Protein AF-C7ZDX1-F1 (afdb_monomer_lite)

Foldseek 3Di:
DDDDDDDDDDDDDDDDDDPPPPPPPPFADWDDPQQEIEGFQDFDPDPDRDTHTAQDAAFFFCAQQNVPPDTHGDHRDHPDYHHNAQDDTADHDPPDPDDPVDQDDDDADPQNCLVVFDPVLQDLVVLLVVVCVVQVQFDPVRSVCCDPPLQDQDQPPPDPARGSRSSSRVLCCLQPPRRPDPDDDDDDDDDCPPPHQPQVVQVCQQVVCCVVPVARPPRHPDHADDAGNQQWGWDGDSVGIDIDRNPSSDPSSSVSSRVSRD

Structure (mmCIF, N/CA/C/O backbone):
data_AF-C7ZDX1-F1
#
_entry.id   AF-C7ZDX1-F1
#
loop_
_atom_site.group_PDB
_atom_site.id
_atom_site.type_symbol
_atom_site.label_atom_id
_atom_site.label_alt_id
_atom_site.label_comp_id
_atom_site.label_asym_id
_atom_site.label_entity_id
_atom_site.label_seq_id
_atom_site.pdbx_PDB_ins_code
_atom_site.Cartn_x
_atom_site.Cartn_y
_atom_site.Cartn_z
_atom_site.occupancy
_atom_site.B_iso_or_equiv
_atom_site.auth_seq_id
_atom_site.auth_comp_id
_atom_site.auth_asym_id
_atom_site.auth_atom_id
_atom_site.pdbx_PDB_model_num
ATOM 1 N N . MET A 1 1 ? -66.210 28.744 85.705 1.00 41.59 1 MET A N 1
ATOM 2 C CA . MET A 1 1 ? -66.114 28.106 84.375 1.00 41.59 1 MET A CA 1
ATOM 3 C C . MET A 1 1 ? -65.144 28.910 83.525 1.00 41.59 1 MET A C 1
ATOM 5 O O . MET A 1 1 ? -65.443 30.051 83.203 1.00 41.59 1 MET A O 1
ATOM 9 N N . ARG A 1 2 ? -63.959 28.370 83.236 1.00 34.66 2 ARG A N 1
ATOM 10 C CA . ARG A 1 2 ? -63.017 28.916 82.249 1.00 34.66 2 ARG A CA 1
ATOM 11 C C . ARG A 1 2 ? -62.608 27.747 81.360 1.00 34.66 2 ARG A C 1
ATOM 13 O O . ARG A 1 2 ? -62.026 26.790 81.856 1.00 34.66 2 ARG A O 1
ATOM 20 N N . SER A 1 3 ? -63.036 27.797 80.104 1.00 35.50 3 SER A N 1
ATOM 21 C CA . SER A 1 3 ? -62.786 26.772 79.092 1.00 35.50 3 SER A CA 1
ATOM 22 C C . SER A 1 3 ? -61.437 27.059 78.432 1.00 35.50 3 SER A C 1
ATOM 24 O O . SER A 1 3 ? -61.235 28.168 77.941 1.00 35.50 3 SER A O 1
ATOM 26 N N . PHE A 1 4 ? -60.512 26.099 78.455 1.00 36.47 4 PHE A N 1
ATOM 27 C CA . PHE A 1 4 ? -59.257 26.151 77.703 1.00 36.47 4 PHE A CA 1
ATOM 28 C C . PHE A 1 4 ? -59.400 25.248 76.475 1.00 36.47 4 PHE A C 1
ATOM 30 O O . PHE A 1 4 ? -59.584 24.041 76.608 1.00 36.47 4 PHE A O 1
ATOM 37 N N . ILE A 1 5 ? -59.330 25.840 75.282 1.00 40.66 5 ILE A N 1
ATOM 38 C CA . ILE A 1 5 ? -59.292 25.124 74.003 1.00 40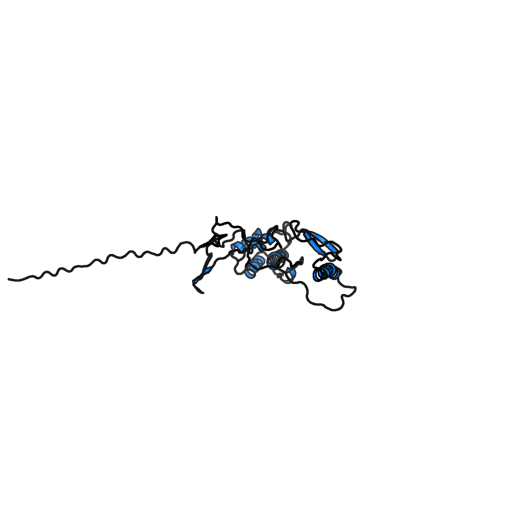.66 5 ILE A CA 1
ATOM 39 C C . ILE A 1 5 ? -57.820 24.822 73.700 1.00 40.66 5 ILE A C 1
ATOM 41 O O . ILE A 1 5 ? -57.019 25.739 73.533 1.00 40.66 5 ILE A O 1
ATOM 45 N N . SER A 1 6 ? -57.462 23.538 73.666 1.00 35.81 6 SER A N 1
ATOM 46 C CA . SER A 1 6 ? -56.146 23.059 73.237 1.00 35.81 6 SER A CA 1
ATOM 47 C C . SER A 1 6 ? -56.156 22.878 71.716 1.00 35.81 6 SER A C 1
ATOM 49 O O . SER A 1 6 ? -56.953 22.099 71.196 1.00 35.81 6 SER A O 1
ATOM 51 N N . PHE A 1 7 ? -55.308 23.618 70.998 1.00 33.66 7 PHE A N 1
ATOM 52 C CA . PHE A 1 7 ? -55.065 23.413 69.568 1.00 33.66 7 PHE A CA 1
ATOM 53 C C . PHE A 1 7 ? -53.900 22.433 69.397 1.00 33.66 7 PHE A C 1
ATOM 55 O O . PHE A 1 7 ? -52.767 22.731 69.771 1.00 33.66 7 PHE A O 1
ATOM 62 N N . LEU A 1 8 ? -54.188 21.262 68.831 1.00 33.31 8 LEU A N 1
ATOM 63 C CA . LEU A 1 8 ? -53.208 20.234 68.494 1.00 33.31 8 LEU A CA 1
ATOM 64 C C . LEU A 1 8 ? -52.760 20.466 67.042 1.00 33.31 8 LEU A C 1
ATOM 66 O O . LEU A 1 8 ? -53.541 20.280 66.111 1.00 33.31 8 LEU A O 1
ATOM 70 N N . VAL A 1 9 ? -51.524 20.930 66.843 1.00 36.78 9 VAL A N 1
ATOM 71 C CA . VAL A 1 9 ? -50.927 21.101 65.509 1.00 36.78 9 VAL A CA 1
ATOM 72 C C . VAL A 1 9 ? -50.385 19.748 65.044 1.00 36.78 9 VAL A C 1
ATOM 74 O O . VAL A 1 9 ? -49.405 19.243 65.587 1.00 36.78 9 VAL A O 1
ATOM 77 N N . LEU A 1 10 ? -51.035 19.154 64.043 1.00 33.47 10 LEU A N 1
ATOM 78 C CA . LEU A 1 10 ? -50.556 17.969 63.329 1.00 33.47 10 LEU A CA 1
ATOM 79 C C . LEU A 1 10 ? -49.499 18.393 62.300 1.00 33.47 10 LEU A C 1
ATOM 81 O O . LEU A 1 10 ? -49.822 19.006 61.286 1.00 33.47 10 LEU A O 1
ATOM 85 N N . ILE A 1 11 ? -48.234 18.058 62.558 1.00 38.28 11 ILE A N 1
ATOM 86 C CA . ILE A 1 11 ? -47.148 18.189 61.580 1.00 38.28 11 ILE A CA 1
ATOM 87 C C . ILE A 1 11 ? -47.144 16.908 60.739 1.00 38.28 11 ILE A C 1
ATOM 89 O O . ILE A 1 11 ? -46.768 15.846 61.233 1.00 38.28 11 ILE A O 1
ATOM 93 N N . SER A 1 12 ? -47.577 16.985 59.478 1.00 37.41 12 SER A N 1
ATOM 94 C CA . SER A 1 12 ? -47.410 15.878 58.533 1.00 37.41 12 SER A CA 1
ATOM 95 C C . SER A 1 12 ? -45.954 15.825 58.073 1.00 37.41 12 SER A C 1
ATOM 97 O O . SER A 1 12 ? -45.484 16.716 57.362 1.00 37.41 12 SER A O 1
ATOM 99 N N . SER A 1 13 ? -45.232 14.784 58.467 1.00 40.34 13 SER A N 1
ATOM 100 C CA . SER A 1 13 ? -43.917 14.458 57.927 1.00 40.34 13 SER A CA 1
ATOM 101 C C . SER A 1 13 ? -44.054 14.034 56.462 1.00 40.34 13 SER A C 1
ATOM 103 O O . SER A 1 13 ? -44.587 12.972 56.147 1.00 40.34 13 SER A O 1
ATOM 105 N N . VAL A 1 14 ? -43.565 14.872 55.546 1.00 46.06 14 VAL A N 1
ATOM 106 C CA . VAL A 1 14 ? -43.367 14.484 54.146 1.00 46.06 14 VAL A CA 1
ATOM 107 C C . VAL A 1 14 ? -42.177 13.528 54.112 1.00 46.06 14 VAL A C 1
ATOM 109 O O . VAL A 1 14 ? -41.042 13.931 54.365 1.00 46.06 14 VAL A O 1
ATOM 112 N N . ALA A 1 15 ? -42.429 12.249 53.842 1.00 46.66 15 ALA A N 1
ATOM 113 C CA . ALA A 1 15 ? -41.363 11.293 53.579 1.00 46.66 15 ALA A CA 1
ATOM 114 C C . ALA A 1 15 ? -40.677 11.674 52.259 1.00 46.66 15 ALA A C 1
ATOM 116 O O . ALA A 1 15 ? -41.314 11.709 51.206 1.00 46.66 15 ALA A O 1
ATOM 117 N N . ALA A 1 16 ? -39.382 11.985 52.320 1.00 42.62 16 ALA A N 1
ATOM 118 C CA . ALA A 1 16 ? -38.573 12.220 51.135 1.00 42.62 16 ALA A CA 1
ATOM 119 C C . ALA A 1 16 ? -38.525 10.935 50.294 1.00 42.62 16 ALA A C 1
ATOM 121 O O . ALA A 1 16 ? -38.037 9.900 50.749 1.00 42.62 16 ALA A O 1
ATOM 122 N N . VAL A 1 17 ? -39.048 10.999 49.069 1.00 45.41 17 VAL A N 1
ATOM 123 C CA . VAL A 1 17 ? -38.862 9.942 48.072 1.00 45.41 17 VAL A CA 1
ATOM 124 C C . VAL A 1 17 ? -37.371 9.917 47.726 1.00 45.41 17 VAL A C 1
ATOM 126 O O . VAL A 1 17 ? -36.839 10.964 47.349 1.00 45.41 17 VAL A O 1
ATOM 129 N N . PRO A 1 18 ? -36.667 8.777 47.846 1.00 42.12 18 PRO A N 1
ATOM 130 C CA . PRO A 1 18 ? -35.284 8.702 47.411 1.00 42.12 18 PRO A CA 1
ATOM 131 C C . PRO A 1 18 ? -35.245 8.976 45.909 1.00 42.12 18 PRO A C 1
ATOM 133 O O . PRO A 1 18 ? -35.838 8.248 45.107 1.00 42.12 18 PRO A O 1
ATOM 136 N N . SER A 1 19 ? -34.557 10.046 45.523 1.00 36.56 19 SER A N 1
ATOM 137 C CA . SER A 1 19 ? -34.165 10.265 44.142 1.00 36.56 19 SER A CA 1
ATOM 138 C C . SER A 1 19 ? -33.327 9.061 43.720 1.00 36.56 19 SER A C 1
ATOM 140 O O . SER A 1 19 ? -32.228 8.838 44.227 1.00 36.56 19 SER A O 1
ATOM 142 N N . LYS A 1 20 ? -33.851 8.245 42.796 1.00 34.12 20 LYS A N 1
ATOM 143 C CA . LYS A 1 20 ? -33.004 7.339 42.019 1.00 34.12 20 LYS A CA 1
ATOM 144 C C . LYS A 1 20 ? -31.995 8.234 41.313 1.00 34.12 20 LYS A C 1
ATOM 146 O O . LYS A 1 20 ? -32.349 8.888 40.332 1.00 34.12 20 LYS A O 1
ATOM 151 N N . SER A 1 21 ? -30.763 8.297 41.818 1.00 29.25 21 SER A N 1
ATOM 152 C CA . SER A 1 21 ? -29.672 8.774 40.987 1.00 29.25 21 SER A CA 1
ATOM 153 C C . SER A 1 21 ? -29.633 7.816 39.803 1.00 29.25 21 SER A C 1
ATOM 155 O O . SER A 1 21 ? -29.512 6.598 39.952 1.00 29.25 21 SER A O 1
ATOM 157 N N . CYS A 1 22 ? -29.886 8.352 38.614 1.00 25.62 22 CYS A N 1
ATOM 158 C CA . CYS A 1 22 ? -29.598 7.618 37.404 1.00 25.62 22 CYS A CA 1
ATOM 159 C C . C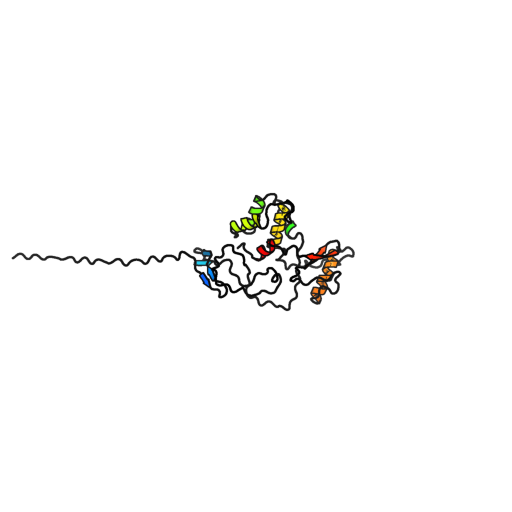YS A 1 22 ? -28.077 7.496 37.393 1.00 25.62 22 CYS A C 1
ATOM 161 O O . CYS A 1 22 ? -27.375 8.467 37.115 1.00 25.62 22 CYS A O 1
ATOM 163 N N . SER A 1 23 ? -27.567 6.344 37.822 1.00 31.33 23 SER A N 1
ATOM 164 C CA . SER A 1 23 ? -26.181 5.979 37.590 1.00 31.33 23 SER A CA 1
ATOM 165 C C . SER A 1 23 ? -25.989 6.036 36.083 1.00 31.33 23 SER A C 1
ATOM 167 O O . SER A 1 23 ? -26.493 5.168 35.367 1.00 31.33 23 SER A O 1
ATOM 169 N N . THR A 1 24 ? -25.328 7.088 35.601 1.00 37.81 24 THR A N 1
ATOM 170 C CA . THR A 1 24 ? -24.845 7.139 34.226 1.00 37.81 24 THR A CA 1
ATOM 171 C C . THR A 1 24 ? -24.070 5.847 34.008 1.00 37.81 24 THR A C 1
ATOM 173 O O . THR A 1 24 ? -23.160 5.574 34.803 1.00 37.81 24 THR A O 1
ATOM 176 N N . PRO A 1 25 ? -24.450 5.010 33.028 1.00 46.56 25 PRO A N 1
ATOM 177 C CA . PRO A 1 25 ? -23.710 3.791 32.768 1.00 46.56 25 PRO A CA 1
ATOM 178 C C . PRO A 1 25 ? -22.244 4.179 32.582 1.00 46.56 25 PRO A C 1
ATOM 180 O O . PRO A 1 25 ? -21.917 5.063 31.796 1.00 46.56 25 PRO A O 1
ATOM 183 N N . THR A 1 26 ? -21.365 3.562 33.372 1.00 56.75 26 THR A N 1
ATOM 184 C CA . THR A 1 26 ? -19.921 3.853 33.392 1.00 56.75 26 THR A CA 1
ATOM 185 C C . THR A 1 26 ? -19.246 3.490 32.060 1.00 56.75 26 THR A C 1
ATOM 187 O O . THR A 1 26 ? -18.076 3.788 31.848 1.00 56.75 26 THR A O 1
ATOM 190 N N . SER A 1 27 ? -19.991 2.866 31.145 1.00 75.12 27 SER A N 1
ATOM 191 C CA . SER A 1 27 ? -19.587 2.512 29.792 1.00 75.12 27 SER A CA 1
ATOM 192 C C . SER A 1 27 ? -20.534 3.133 28.765 1.00 75.12 27 SER A C 1
ATOM 194 O O . SER A 1 27 ? -21.756 3.061 28.915 1.00 75.12 27 SER A O 1
ATOM 196 N N . LEU A 1 28 ? -19.955 3.674 27.694 1.00 85.81 28 LEU A N 1
ATOM 197 C CA . LEU A 1 28 ? -20.665 4.109 26.491 1.00 85.81 28 LEU A CA 1
ATOM 198 C C . LEU A 1 28 ? -21.533 2.969 25.904 1.00 85.81 28 LEU A C 1
ATOM 200 O O . LEU A 1 28 ? -21.245 1.793 26.153 1.00 85.81 28 LEU A O 1
ATOM 204 N N . PRO A 1 29 ? -22.616 3.278 25.165 1.00 89.81 29 PRO A N 1
ATOM 205 C CA . PRO A 1 29 ? -23.548 2.264 24.674 1.00 89.81 29 PRO A CA 1
ATOM 206 C C . PRO A 1 29 ? -22.889 1.280 23.702 1.00 89.81 29 PRO A C 1
ATOM 208 O O . PRO A 1 29 ? -21.927 1.616 23.011 1.00 89.81 29 PRO A O 1
ATOM 211 N N . THR A 1 30 ? -23.446 0.068 23.634 1.00 90.00 30 THR A N 1
ATOM 212 C CA . THR A 1 30 ? -23.022 -0.983 22.699 1.00 90.00 30 THR A CA 1
ATOM 213 C C . THR A 1 30 ? -24.094 -1.281 21.652 1.00 90.00 30 THR A C 1
ATOM 215 O O . THR A 1 30 ? -25.288 -1.134 21.913 1.00 90.00 30 THR A O 1
ATOM 218 N N . VAL A 1 31 ? -23.662 -1.703 20.465 1.00 89.50 31 VAL A N 1
ATOM 219 C CA . VAL A 1 31 ? -24.491 -2.099 19.322 1.00 89.50 31 VAL A CA 1
ATOM 220 C C . VAL A 1 31 ? -24.024 -3.467 18.827 1.00 89.50 31 VAL A C 1
ATOM 222 O O . VAL A 1 31 ? -22.830 -3.705 18.662 1.00 89.50 31 VAL A O 1
ATOM 225 N N . ASP A 1 32 ? -24.970 -4.371 18.583 1.00 89.62 32 ASP A N 1
ATOM 226 C CA . ASP A 1 32 ? -24.717 -5.678 17.974 1.00 89.62 32 ASP A CA 1
ATOM 227 C C . ASP A 1 32 ? -25.050 -5.623 16.483 1.00 89.62 32 ASP A C 1
ATOM 229 O O . ASP A 1 32 ? -26.205 -5.442 16.096 1.00 89.62 32 ASP A O 1
ATOM 233 N N . LEU A 1 33 ? -24.030 -5.787 15.644 1.00 84.31 33 LEU A N 1
ATOM 234 C CA . LEU A 1 33 ? -24.147 -5.718 14.187 1.00 84.31 33 LEU A CA 1
ATOM 235 C C . LEU A 1 33 ? -24.495 -7.083 13.568 1.00 84.31 33 LEU A C 1
ATOM 237 O O . LEU A 1 33 ? -24.543 -7.234 12.350 1.00 84.31 33 LEU A O 1
ATOM 241 N N . GLY A 1 34 ? -24.701 -8.116 14.391 1.00 82.69 34 GLY A N 1
ATOM 242 C CA . GLY A 1 34 ? -25.004 -9.483 13.964 1.00 82.69 34 GLY A CA 1
ATOM 243 C C . GLY A 1 34 ? -23.770 -10.325 13.617 1.00 82.69 34 GLY A C 1
ATOM 244 O O . GLY A 1 34 ? -23.862 -11.562 13.621 1.00 82.69 34 GLY A O 1
ATOM 245 N N . TYR A 1 35 ? -22.618 -9.689 13.383 1.00 81.81 35 TYR A N 1
ATOM 246 C CA . TYR A 1 35 ? -21.306 -10.332 13.218 1.00 81.81 35 TYR A CA 1
ATOM 247 C C . TYR A 1 35 ? -20.282 -9.917 14.282 1.00 81.81 35 TYR A C 1
ATOM 249 O O . TYR A 1 35 ? -19.475 -10.760 14.652 1.00 81.81 35 TYR A O 1
ATOM 257 N N . GLU A 1 36 ? -20.361 -8.697 14.817 1.00 84.94 36 GLU A N 1
ATOM 258 C CA . GLU A 1 36 ? -19.497 -8.153 15.876 1.00 84.94 36 GLU A CA 1
ATOM 259 C C . GLU A 1 36 ? -20.330 -7.285 16.837 1.00 84.94 36 GLU A C 1
ATOM 261 O O . GLU A 1 36 ? -21.390 -6.774 16.463 1.00 84.94 36 GLU A O 1
ATOM 266 N N . ILE A 1 37 ? -19.843 -7.100 18.067 1.00 87.19 37 ILE A N 1
ATOM 267 C CA . ILE A 1 37 ? -20.435 -6.191 19.059 1.00 87.19 37 ILE A CA 1
ATOM 268 C C . ILE A 1 37 ? -19.500 -4.993 19.223 1.00 87.19 37 ILE A C 1
ATOM 270 O O . ILE A 1 37 ? -18.324 -5.182 19.520 1.00 87.19 37 ILE A O 1
ATOM 274 N N . HIS A 1 38 ? -20.013 -3.775 19.052 1.00 85.44 38 HIS A N 1
ATOM 275 C CA . HIS A 1 38 ? -19.243 -2.527 19.104 1.00 85.44 38 HIS A CA 1
ATOM 276 C C . HIS A 1 38 ? -19.703 -1.641 20.260 1.00 85.44 38 HIS A C 1
ATOM 278 O O . HIS A 1 38 ? -20.901 -1.493 20.477 1.00 85.44 38 HIS A O 1
ATOM 284 N N . GLN A 1 39 ? -18.771 -1.038 20.993 1.00 88.50 39 GLN A N 1
ATOM 285 C CA . GLN A 1 39 ? -19.020 0.011 21.980 1.00 88.50 39 GLN A CA 1
ATOM 286 C C . GLN A 1 39 ? -18.678 1.367 21.365 1.00 88.50 39 GLN A C 1
ATOM 288 O O . GLN A 1 39 ? -17.675 1.487 20.665 1.00 88.50 39 GLN A O 1
ATOM 293 N N . ALA A 1 40 ? -19.484 2.391 21.641 1.00 85.31 40 ALA A N 1
ATOM 294 C CA . ALA A 1 40 ? -19.147 3.744 21.225 1.00 85.31 40 ALA A CA 1
ATOM 295 C C . ALA A 1 40 ? -17.833 4.203 21.880 1.00 85.31 40 ALA A C 1
ATOM 297 O O . ALA A 1 40 ? -17.573 3.886 23.046 1.00 85.31 40 ALA A O 1
ATOM 298 N N . ILE A 1 41 ? -17.030 4.952 21.122 1.00 80.12 41 ILE A N 1
ATOM 299 C CA . ILE A 1 41 ? -15.735 5.500 21.555 1.00 80.12 41 ILE A CA 1
ATOM 300 C C . ILE A 1 41 ? -15.895 6.884 22.190 1.00 80.12 41 ILE A C 1
ATOM 302 O O . ILE A 1 41 ? -15.150 7.264 23.089 1.00 80.12 41 ILE A O 1
ATOM 306 N N . SER A 1 42 ? -16.905 7.640 21.757 1.00 80.75 42 SER A N 1
ATOM 307 C CA . SER A 1 42 ? -17.232 8.942 22.325 1.00 80.75 42 SER A CA 1
ATOM 308 C C . SER A 1 42 ? -18.709 9.282 22.146 1.00 80.75 42 SER A C 1
ATOM 310 O O . SER A 1 42 ? -19.427 8.667 21.355 1.00 80.75 42 SER A O 1
ATOM 312 N N . PHE A 1 43 ? -19.171 10.272 22.904 1.00 81.94 43 PHE A N 1
ATOM 313 C CA . PHE A 1 43 ? -20.506 10.841 22.783 1.00 81.94 43 PHE A CA 1
ATOM 314 C C . PHE A 1 43 ? -20.373 12.333 22.478 1.00 81.94 43 PHE A C 1
ATOM 316 O O . PHE A 1 43 ? -19.812 13.082 23.278 1.00 81.94 43 PHE A O 1
ATOM 323 N N . ASN A 1 44 ? -20.855 12.760 21.310 1.00 79.06 44 ASN A N 1
ATOM 324 C CA . ASN A 1 44 ? -20.804 14.155 20.894 1.00 79.06 44 ASN A CA 1
ATOM 325 C C . ASN A 1 44 ? -22.013 14.903 21.463 1.00 79.06 44 ASN A C 1
ATOM 327 O O . ASN A 1 44 ? -23.147 14.705 21.024 1.00 79.06 44 ASN A O 1
ATOM 331 N N . VAL A 1 45 ? -21.756 15.773 22.440 1.00 76.12 45 VAL A N 1
ATOM 332 C CA . VAL A 1 45 ? -22.776 16.608 23.092 1.00 76.12 45 VAL A CA 1
ATOM 333 C C . VAL A 1 45 ? -23.008 17.951 22.400 1.00 76.12 45 VAL A C 1
ATOM 335 O O . VAL A 1 45 ? -24.019 18.587 22.672 1.00 76.12 45 VAL A O 1
ATOM 338 N N . GLU A 1 46 ? -22.112 18.384 21.511 1.00 75.31 46 GLU A N 1
ATOM 339 C CA . GLU A 1 46 ? -22.121 19.742 20.946 1.00 75.31 46 GLU A CA 1
ATOM 340 C C . GLU A 1 46 ? -22.914 19.855 19.637 1.00 75.31 46 GLU A C 1
ATOM 342 O O . GLU A 1 46 ? -23.540 20.879 19.383 1.00 75.31 46 GLU A O 1
ATOM 347 N N . THR A 1 47 ? -22.912 18.814 18.799 1.00 66.12 47 THR A N 1
ATOM 348 C CA . THR A 1 47 ? -23.385 18.897 17.397 1.00 66.12 47 THR A CA 1
ATOM 349 C C . THR A 1 47 ? -24.433 17.850 17.019 1.00 66.12 47 THR A C 1
ATOM 351 O O . THR A 1 47 ? -24.660 17.598 15.839 1.00 66.12 47 THR A O 1
ATOM 354 N N . GLY A 1 48 ? -25.136 17.269 17.997 1.00 68.81 48 GLY A N 1
ATOM 355 C CA . GLY A 1 48 ? -26.296 16.420 17.689 1.00 68.81 48 GLY A CA 1
ATOM 356 C C . GLY A 1 48 ? -26.594 15.271 18.646 1.00 68.81 48 GLY A C 1
ATOM 357 O O . GLY A 1 48 ? -27.406 14.424 18.289 1.00 68.81 48 GLY A O 1
ATOM 358 N N . HIS A 1 49 ? -25.968 15.216 19.830 1.00 81.50 49 HIS A N 1
ATOM 359 C CA . HIS A 1 49 ? -26.223 14.177 20.843 1.00 81.50 49 HIS A CA 1
ATOM 360 C C . HIS A 1 49 ? -26.149 12.750 20.277 1.00 81.50 49 HIS A C 1
ATOM 362 O O . HIS A 1 49 ? -27.031 11.922 20.515 1.00 81.50 49 HIS A O 1
ATOM 368 N N . TYR A 1 50 ? -25.094 12.457 19.518 1.00 81.75 50 TYR A N 1
ATOM 369 C CA . TYR A 1 50 ? -24.887 11.153 18.893 1.00 81.75 50 TYR A CA 1
ATOM 370 C C . TYR A 1 50 ? -23.669 10.433 19.474 1.00 81.75 50 TYR A C 1
ATOM 372 O O . TYR A 1 50 ? -22.708 11.046 19.940 1.00 81.75 50 TYR A O 1
ATOM 380 N N . ASN A 1 51 ? -23.720 9.102 19.449 1.00 84.88 51 ASN A N 1
ATOM 381 C CA . ASN A 1 51 ? -22.594 8.252 19.817 1.00 84.88 51 ASN A CA 1
ATOM 382 C C . ASN A 1 51 ? -21.721 8.019 18.588 1.00 84.88 51 ASN A C 1
ATOM 384 O O . ASN A 1 51 ? -22.237 7.656 17.531 1.00 84.88 51 ASN A O 1
ATOM 388 N N . ASN A 1 52 ? -20.416 8.212 18.736 1.00 77.94 52 ASN A N 1
ATOM 389 C CA . ASN A 1 52 ? -19.457 7.876 17.702 1.00 77.94 52 ASN A CA 1
ATOM 390 C C . ASN A 1 52 ? -19.005 6.423 17.880 1.00 77.94 52 ASN A C 1
ATOM 392 O O . ASN A 1 52 ? -18.583 6.027 18.969 1.00 77.94 52 ASN A O 1
ATOM 396 N N . PHE A 1 53 ? -19.087 5.647 16.807 1.00 80.44 53 PHE A N 1
ATOM 397 C CA . PHE A 1 53 ? -18.553 4.296 16.728 1.00 80.44 53 PHE A CA 1
ATOM 398 C C . PHE A 1 53 ? -17.442 4.314 15.684 1.00 80.44 53 PHE A C 1
ATOM 400 O O . PHE A 1 53 ? -17.711 4.429 14.489 1.00 80.44 53 PHE A O 1
ATOM 407 N N . SER A 1 54 ? -16.197 4.222 16.141 1.00 72.00 54 SER A N 1
ATOM 408 C CA . SER A 1 54 ? -15.047 4.065 15.252 1.00 72.00 54 SER A CA 1
ATOM 409 C C . SER A 1 54 ? -14.792 2.587 14.979 1.00 72.00 54 SER A C 1
ATOM 411 O O . SER A 1 54 ? -15.265 1.707 15.700 1.00 72.00 54 SER A O 1
ATOM 413 N N . ASN A 1 55 ? -13.992 2.302 13.951 1.00 69.38 55 ASN A N 1
ATOM 414 C CA . ASN A 1 55 ? -13.480 0.956 13.687 1.00 69.38 55 ASN A CA 1
ATOM 415 C C . ASN A 1 55 ? -14.532 -0.098 13.278 1.00 69.38 55 ASN A C 1
ATOM 417 O O . ASN A 1 55 ? -14.235 -1.296 13.268 1.00 69.38 55 ASN A O 1
ATOM 421 N N . THR A 1 56 ? -15.754 0.320 12.926 1.00 75.12 56 THR A N 1
ATOM 422 C CA . THR A 1 56 ? -16.821 -0.581 12.470 1.00 75.12 56 THR A CA 1
ATOM 423 C C . THR A 1 56 ? -16.615 -1.013 11.020 1.00 75.12 56 THR A C 1
ATOM 425 O O . THR A 1 56 ? -16.506 -0.203 10.101 1.00 75.12 56 THR A O 1
ATOM 428 N N . ARG A 1 57 ? -16.570 -2.327 10.813 1.00 69.00 57 ARG A N 1
ATOM 429 C CA . ARG A 1 57 ? -16.207 -2.959 9.541 1.00 69.00 57 ARG A CA 1
ATOM 430 C C . ARG A 1 57 ? -17.399 -3.451 8.801 1.00 69.00 57 ARG A C 1
ATOM 432 O O . ARG A 1 57 ? -18.336 -3.911 9.425 1.00 69.00 57 ARG A O 1
ATOM 439 N N . TYR A 1 58 ? -17.295 -3.510 7.489 1.00 68.75 58 TYR A N 1
ATOM 440 C CA . TYR A 1 58 ? -18.369 -4.064 6.685 1.00 68.75 58 TYR A CA 1
ATOM 441 C C . TYR A 1 58 ? -17.872 -5.100 5.647 1.00 68.75 58 TYR A C 1
ATOM 443 O O . TYR A 1 58 ? -18.690 -5.707 4.962 1.00 68.75 58 TYR A O 1
ATOM 451 N N . ALA A 1 59 ? -16.558 -5.393 5.593 1.00 70.12 59 ALA A N 1
ATOM 452 C CA . ALA A 1 59 ? -15.982 -6.573 4.926 1.00 70.12 59 ALA A CA 1
ATOM 453 C C . ALA A 1 59 ? -14.784 -7.161 5.688 1.00 70.12 59 ALA A C 1
ATOM 455 O O . ALA A 1 59 ? -14.306 -6.631 6.687 1.00 70.12 59 ALA A O 1
ATOM 456 N N . ARG A 1 60 ? -14.295 -8.301 5.204 1.00 74.88 60 ARG A N 1
ATOM 457 C CA . ARG A 1 60 ? -13.016 -8.897 5.585 1.00 74.88 60 ARG A CA 1
ATOM 458 C C . ARG A 1 60 ? -11.832 -8.085 5.062 1.00 74.88 60 ARG A C 1
ATOM 460 O O . ARG A 1 60 ? -11.904 -7.470 4.002 1.00 74.88 60 ARG A O 1
ATOM 467 N N . LEU A 1 61 ? -10.735 -8.156 5.815 1.00 70.75 61 LEU A N 1
ATOM 468 C CA . LEU A 1 61 ? -9.446 -7.541 5.501 1.00 70.75 61 LEU A CA 1
ATOM 469 C C . LEU A 1 61 ? -8.971 -7.856 4.080 1.00 70.75 61 LEU A C 1
ATOM 471 O O . LEU A 1 61 ? -8.879 -9.041 3.766 1.00 70.75 61 LEU A O 1
ATOM 475 N N . PRO A 1 62 ? -8.593 -6.865 3.247 1.00 72.94 62 PRO A N 1
ATOM 476 C CA . PRO A 1 62 ? -7.982 -7.110 1.941 1.00 72.94 62 PRO A CA 1
ATOM 477 C C . PRO A 1 62 ? -6.488 -7.472 2.080 1.00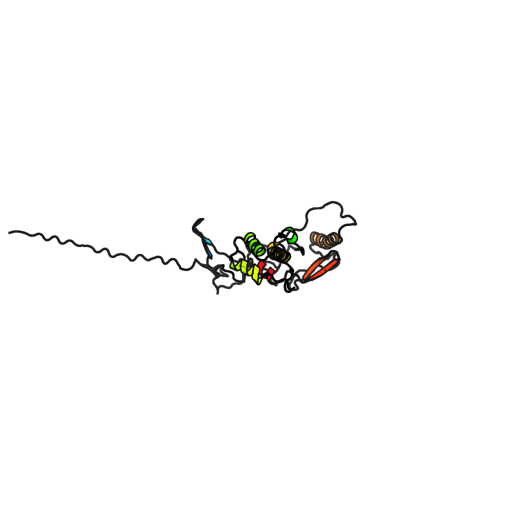 72.94 62 PRO A C 1
ATOM 479 O O . PRO A 1 62 ? -5.648 -6.962 1.336 1.00 72.94 62 PRO A O 1
ATOM 482 N N . THR A 1 63 ? -6.150 -8.312 3.064 1.00 72.25 63 THR A N 1
ATOM 483 C CA . THR A 1 63 ? -4.788 -8.763 3.387 1.00 72.25 63 THR A CA 1
ATOM 484 C C . THR A 1 63 ? -4.583 -10.225 2.982 1.00 72.25 63 THR A C 1
ATOM 486 O O . THR A 1 63 ? -5.543 -10.983 2.822 1.00 72.25 63 THR A O 1
ATOM 489 N N . GLY A 1 64 ? -3.322 -10.637 2.805 1.00 75.00 64 GLY A N 1
ATOM 490 C CA . GLY A 1 64 ? -2.980 -11.993 2.357 1.00 75.00 64 GLY A CA 1
ATOM 491 C C . GLY A 1 64 ? -3.671 -12.349 1.036 1.00 75.00 64 GLY A C 1
ATOM 492 O O . GLY A 1 64 ? -3.667 -11.551 0.104 1.00 75.00 64 GLY A O 1
ATOM 493 N N . GLU A 1 65 ? -4.332 -13.507 0.989 1.00 77.19 65 GLU A N 1
ATOM 494 C CA . GLU A 1 65 ? -5.086 -13.997 -0.182 1.00 77.19 65 GLU A CA 1
ATOM 495 C C . GLU A 1 65 ? -6.272 -13.109 -0.592 1.00 77.19 65 GLU A C 1
ATOM 497 O O . GLU A 1 65 ? -6.797 -13.236 -1.695 1.00 77.19 65 GLU A O 1
ATOM 502 N N . LEU A 1 66 ? -6.736 -12.220 0.293 1.00 72.50 66 LEU A N 1
ATOM 503 C CA . LEU A 1 66 ? -7.821 -11.284 -0.015 1.00 72.50 66 LEU A CA 1
ATOM 504 C C . LEU A 1 66 ? -7.313 -9.981 -0.637 1.00 72.50 66 LEU A C 1
ATOM 506 O O . LEU A 1 66 ? -8.110 -9.121 -1.020 1.00 72.50 66 LEU A O 1
ATOM 510 N N . ARG A 1 67 ? -5.993 -9.819 -0.759 1.00 71.69 67 ARG A N 1
ATOM 511 C CA . ARG A 1 67 ? -5.391 -8.668 -1.416 1.00 71.69 67 ARG A CA 1
ATOM 512 C C . ARG A 1 67 ? -5.696 -8.710 -2.914 1.00 71.69 67 ARG A C 1
ATOM 514 O O . ARG A 1 67 ? -5.288 -9.634 -3.605 1.00 71.69 67 ARG A O 1
ATOM 521 N N . PHE A 1 68 ? -6.418 -7.693 -3.390 1.00 72.75 68 PHE A N 1
ATOM 522 C CA . PHE A 1 68 ? -6.972 -7.588 -4.751 1.00 72.75 68 PHE A CA 1
ATOM 523 C C . PHE A 1 68 ? -8.063 -8.618 -5.101 1.00 72.75 68 PHE A C 1
ATOM 525 O O . PHE A 1 68 ? -8.505 -8.683 -6.247 1.00 72.75 68 PHE A O 1
ATOM 532 N N . ALA A 1 69 ? -8.554 -9.381 -4.121 1.00 72.06 69 ALA A N 1
ATOM 533 C CA . ALA A 1 69 ? -9.715 -10.243 -4.304 1.00 72.06 69 ALA A CA 1
ATOM 534 C C . ALA A 1 69 ? -11.025 -9.453 -4.154 1.00 72.06 69 ALA A C 1
ATOM 536 O O . ALA A 1 69 ? -11.075 -8.390 -3.532 1.00 72.06 69 ALA A O 1
ATOM 537 N N . ALA A 1 70 ? -12.120 -10.012 -4.675 1.00 71.94 70 ALA A N 1
ATOM 538 C CA . ALA A 1 70 ? -13.449 -9.451 -4.451 1.00 71.94 70 ALA A CA 1
ATOM 539 C C . ALA A 1 70 ? -13.769 -9.378 -2.939 1.00 71.94 70 ALA A C 1
ATOM 541 O O . ALA A 1 70 ? -13.498 -10.359 -2.230 1.00 71.94 70 ALA A O 1
ATOM 542 N N . PRO A 1 71 ? -14.396 -8.285 -2.450 1.00 72.44 71 PRO A N 1
ATOM 543 C CA . PRO A 1 71 ? -14.746 -8.137 -1.041 1.00 72.44 71 PRO A CA 1
ATOM 544 C C . PRO A 1 71 ? -15.538 -9.333 -0.506 1.00 72.44 71 PRO A C 1
ATOM 546 O O . PRO A 1 71 ? -16.439 -9.859 -1.167 1.00 72.44 71 PRO A O 1
ATOM 549 N N . GLN A 1 72 ? -15.192 -9.758 0.708 1.00 74.12 72 GLN A N 1
ATOM 550 C CA . GLN A 1 72 ? -15.852 -10.852 1.421 1.00 74.12 72 GLN A CA 1
ATOM 551 C C . GLN A 1 72 ? -16.536 -10.307 2.681 1.00 74.12 72 GLN A C 1
ATOM 553 O O . GLN A 1 72 ? -15.996 -9.382 3.286 1.00 74.12 72 GLN A O 1
ATOM 558 N N . PRO A 1 73 ? -17.676 -10.864 3.127 1.00 73.88 73 PRO A N 1
ATOM 559 C CA . PRO A 1 73 ? -18.313 -10.438 4.374 1.00 73.88 73 PRO A CA 1
ATOM 560 C C . PRO A 1 73 ? -17.383 -10.569 5.598 1.00 73.88 73 PRO A C 1
ATOM 562 O O . PRO A 1 73 ? -16.488 -11.426 5.589 1.00 73.88 73 PRO A O 1
ATOM 565 N N . PRO A 1 74 ? -17.589 -9.769 6.666 1.00 77.38 74 PRO A N 1
ATOM 566 C CA . PRO A 1 74 ? -16.829 -9.895 7.906 1.00 77.38 74 PRO A CA 1
ATOM 567 C C . PRO A 1 74 ? -16.928 -11.298 8.511 1.00 77.38 74 PRO A C 1
ATOM 569 O O . PRO A 1 74 ? -17.937 -11.995 8.373 1.00 77.38 74 PRO A O 1
ATOM 572 N N . VAL A 1 75 ? -15.883 -11.702 9.233 1.00 81.62 75 VAL A N 1
ATOM 573 C CA . VAL A 1 75 ? -15.946 -12.918 10.049 1.00 81.62 75 VAL A CA 1
ATOM 574 C C . VAL A 1 75 ? -16.908 -12.665 11.205 1.00 81.62 75 VAL A C 1
ATOM 576 O O . VAL A 1 75 ? -16.860 -11.623 11.848 1.00 81.62 75 VAL A O 1
ATOM 579 N N . LYS A 1 76 ? -17.786 -13.630 11.475 1.00 82.75 76 LYS A N 1
ATOM 580 C CA . LYS A 1 76 ? -18.707 -13.556 12.606 1.00 82.75 76 LYS A CA 1
ATOM 581 C C . LYS A 1 76 ? -17.975 -13.921 13.897 1.00 82.75 76 LYS A C 1
ATOM 583 O O . LYS A 1 76 ? -17.815 -15.104 14.193 1.00 82.75 76 LYS A O 1
ATOM 588 N N . ASP A 1 77 ? -17.574 -12.910 14.662 1.00 81.31 77 ASP A N 1
ATOM 589 C CA . ASP A 1 77 ? -17.025 -13.050 16.009 1.00 81.31 77 ASP A CA 1
ATOM 590 C C . ASP A 1 77 ? -17.711 -12.086 16.988 1.00 81.31 77 ASP A C 1
ATOM 592 O O . ASP A 1 77 ? -17.460 -10.886 17.029 1.00 81.31 77 ASP A O 1
ATOM 596 N N . ARG A 1 78 ? -18.599 -12.651 17.812 1.00 83.19 78 ARG A N 1
ATOM 597 C CA . ARG A 1 78 ? -19.387 -11.922 18.819 1.00 83.19 78 ARG A CA 1
ATOM 598 C C . ARG A 1 78 ? -18.893 -12.185 20.244 1.00 83.19 78 ARG A C 1
ATOM 600 O O . ARG A 1 78 ? -19.631 -11.946 21.195 1.00 83.19 78 ARG A O 1
ATOM 607 N N . LYS A 1 79 ? -17.687 -12.746 20.409 1.00 84.56 79 LYS A N 1
ATOM 608 C CA . LYS A 1 79 ? -17.124 -13.072 21.732 1.00 84.56 79 LYS A CA 1
ATOM 609 C C . LYS A 1 79 ? -16.504 -11.861 22.421 1.00 84.56 79 LYS A C 1
ATOM 611 O O . LYS A 1 79 ? -16.406 -11.846 23.645 1.00 84.56 79 LYS A O 1
ATOM 616 N N . THR A 1 80 ? -16.071 -10.874 21.646 1.00 82.69 80 THR A N 1
ATOM 617 C CA . THR A 1 80 ? -15.386 -9.675 22.127 1.00 82.69 80 THR A CA 1
ATOM 618 C C . THR A 1 80 ? -16.200 -8.428 21.796 1.00 82.69 80 THR A C 1
ATOM 620 O O . THR A 1 80 ? -16.872 -8.364 20.767 1.00 82.69 80 THR A O 1
ATOM 623 N N . VAL A 1 81 ? -16.162 -7.441 22.696 1.00 83.69 81 VAL A N 1
ATOM 624 C CA . VAL A 1 81 ? -16.730 -6.113 22.442 1.00 83.69 81 VAL A CA 1
ATOM 625 C C . VAL A 1 81 ? -15.624 -5.236 21.871 1.00 83.69 81 VAL A C 1
ATOM 627 O O . VAL A 1 81 ? -14.641 -4.953 22.556 1.00 83.69 81 VAL A O 1
ATOM 630 N N . GLN A 1 82 ? -15.789 -4.820 20.622 1.00 79.81 82 GLN A N 1
ATOM 631 C CA . GLN A 1 82 ? -14.895 -3.904 19.928 1.00 79.81 82 GLN A CA 1
ATOM 632 C C . GLN A 1 82 ? -15.117 -2.492 20.468 1.00 79.81 82 GLN A C 1
ATOM 634 O O . GLN A 1 82 ? -16.228 -1.977 20.409 1.00 79.81 82 GLN A O 1
ATOM 639 N N . LYS A 1 83 ? -14.078 -1.868 21.026 1.00 77.00 83 LYS A N 1
ATOM 640 C CA . LYS A 1 83 ? -14.174 -0.528 21.639 1.00 77.00 83 LYS A CA 1
ATOM 641 C C . LYS A 1 83 ? -13.728 0.610 20.721 1.00 77.00 83 LYS A C 1
ATOM 643 O O . LYS A 1 83 ? -13.784 1.765 21.111 1.00 77.00 83 LYS A O 1
ATOM 648 N N . GLY A 1 84 ? -13.282 0.280 19.511 1.00 63.38 84 GLY A N 1
ATOM 649 C CA . GLY A 1 84 ? -12.701 1.242 18.578 1.00 63.38 84 GLY A CA 1
ATOM 650 C C . GLY A 1 84 ? -11.215 1.523 18.823 1.00 63.38 84 GLY A C 1
ATOM 651 O O . GLY A 1 84 ? -10.535 1.950 17.899 1.00 63.38 84 GLY A O 1
ATOM 652 N N . ASP A 1 85 ? -10.698 1.212 20.015 1.00 63.09 85 ASP A N 1
ATOM 653 C CA . ASP A 1 85 ? -9.280 1.315 20.374 1.00 63.09 85 ASP A CA 1
ATOM 654 C C . ASP A 1 85 ? -8.419 0.352 19.528 1.00 63.09 85 ASP A C 1
ATOM 656 O O . ASP A 1 85 ? -8.862 -0.749 19.192 1.00 63.09 85 ASP A O 1
ATOM 660 N N . ILE A 1 86 ? -7.192 0.769 19.188 1.00 58.59 86 ILE A N 1
ATOM 661 C CA . ILE A 1 86 ? -6.220 0.074 18.316 1.00 58.59 86 ILE A CA 1
ATOM 662 C C . ILE A 1 86 ? -6.200 -1.452 18.544 1.00 58.59 86 ILE A C 1
ATOM 664 O O . ILE A 1 86 ? -5.551 -1.955 19.459 1.00 58.59 86 ILE A O 1
ATOM 668 N N . ALA A 1 87 ? -6.906 -2.199 17.687 1.00 43.94 87 ALA A N 1
ATOM 669 C CA . ALA A 1 87 ? -6.914 -3.661 17.681 1.00 43.94 87 ALA A CA 1
ATOM 670 C C . ALA A 1 87 ? -7.096 -4.240 16.259 1.00 43.94 87 ALA A C 1
ATOM 672 O O . ALA A 1 87 ? -8.170 -4.258 15.652 1.00 43.94 87 ALA A O 1
ATOM 673 N N . GLU A 1 88 ? -5.952 -4.697 15.752 1.00 44.25 88 GLU A N 1
ATOM 674 C CA . GLU A 1 88 ? -5.606 -5.772 14.813 1.00 44.25 88 GLU A CA 1
ATOM 675 C C . GLU A 1 88 ? -6.423 -6.180 13.577 1.00 44.25 88 GLU A C 1
ATOM 677 O O . GLU A 1 88 ? -5.826 -6.878 12.765 1.00 44.25 88 GLU A O 1
ATOM 682 N N . HIS A 1 89 ? -7.692 -5.860 13.333 1.00 45.28 89 HIS A N 1
ATOM 683 C CA . HIS A 1 89 ? -8.444 -6.682 12.347 1.00 45.28 89 HIS A CA 1
ATOM 684 C C . HIS A 1 89 ? -9.139 -5.956 11.167 1.00 45.28 89 HIS A C 1
ATOM 686 O O . HIS A 1 89 ? -10.085 -6.491 10.615 1.00 45.28 89 HIS A O 1
ATOM 692 N N . LEU A 1 90 ? -8.780 -4.745 10.761 1.00 45.88 90 LEU A N 1
ATOM 693 C CA . LEU A 1 90 ? -9.721 -3.855 10.047 1.00 45.88 90 LEU A CA 1
ATOM 694 C C . LEU A 1 90 ? -10.017 -4.003 8.544 1.00 45.88 90 LEU A C 1
ATOM 696 O O . LEU A 1 90 ? -9.158 -3.722 7.730 1.00 45.88 90 LEU A O 1
ATOM 700 N N . ALA A 1 91 ? -11.282 -4.188 8.139 1.00 38.28 91 ALA A N 1
ATOM 701 C CA . ALA A 1 91 ? -11.704 -3.751 6.798 1.00 38.28 91 ALA A CA 1
ATOM 702 C C . ALA A 1 91 ? -13.164 -3.329 6.609 1.00 38.28 91 ALA A C 1
ATOM 704 O O . ALA A 1 91 ? -14.123 -3.889 7.128 1.00 38.28 91 ALA A O 1
ATOM 705 N N . SER A 1 92 ? -13.312 -2.304 5.784 1.00 34.91 92 SER A N 1
ATOM 706 C CA . SER A 1 92 ? -14.554 -1.653 5.380 1.00 34.91 92 SER A CA 1
ATOM 707 C C . SER A 1 92 ? -15.213 -2.341 4.175 1.00 34.91 92 SER A C 1
ATOM 709 O O . SER A 1 92 ? -14.513 -2.912 3.346 1.00 34.91 92 SER A O 1
ATOM 711 N N . CYS A 1 93 ? -16.544 -2.241 4.055 1.00 33.47 93 CYS A N 1
ATOM 712 C CA . CYS A 1 93 ? -17.313 -2.367 2.802 1.00 33.47 93 CYS A CA 1
ATOM 713 C C . CYS A 1 93 ? -18.772 -1.895 2.957 1.00 33.47 93 CYS A C 1
ATOM 715 O O . CYS A 1 93 ? -19.629 -2.651 3.402 1.00 33.47 93 CYS A O 1
ATOM 717 N N . LEU A 1 94 ? -19.137 -0.710 2.466 1.00 33.34 94 LEU A N 1
ATOM 718 C CA . LEU A 1 94 ? -20.499 -0.625 1.925 1.00 33.34 94 LEU A CA 1
ATOM 719 C C . LEU A 1 94 ? -20.639 -1.779 0.929 1.00 33.34 94 LEU A C 1
ATOM 721 O O . LEU A 1 94 ? -19.784 -1.881 0.052 1.00 33.34 94 LEU A O 1
ATOM 725 N N . ALA A 1 95 ? -21.660 -2.630 1.081 1.00 37.72 95 ALA A N 1
ATOM 726 C CA . ALA A 1 95 ? -21.993 -3.701 0.145 1.00 37.72 95 ALA A CA 1
ATOM 727 C C . ALA A 1 95 ? -22.325 -3.098 -1.229 1.00 37.72 95 ALA A C 1
ATOM 729 O O . ALA A 1 95 ? -23.478 -2.939 -1.619 1.00 37.72 95 ALA A O 1
ATOM 730 N N . LEU A 1 96 ? -21.282 -2.695 -1.939 1.00 42.69 96 LEU A N 1
ATOM 731 C CA . LEU A 1 96 ? -21.313 -2.272 -3.314 1.00 42.69 96 LEU A CA 1
ATOM 732 C C . LEU A 1 96 ? -21.476 -3.554 -4.120 1.00 42.69 96 LEU A C 1
ATOM 734 O O . LEU A 1 96 ? -20.728 -4.524 -3.972 1.00 42.69 96 LEU A O 1
ATOM 738 N N . ILE A 1 97 ? -22.517 -3.572 -4.939 1.00 48.59 97 ILE A N 1
ATOM 739 C CA . ILE A 1 97 ? -22.714 -4.581 -5.967 1.00 48.59 97 ILE A CA 1
ATOM 740 C C . ILE A 1 97 ? -21.559 -4.385 -6.952 1.00 48.59 97 ILE A C 1
ATOM 742 O O . ILE A 1 97 ? -21.621 -3.524 -7.823 1.00 48.59 97 ILE A O 1
ATOM 746 N N . PHE A 1 98 ? -20.464 -5.114 -6.753 1.00 58.22 98 PHE A N 1
ATOM 747 C CA . PHE A 1 98 ? -19.334 -5.084 -7.670 1.00 58.22 98 PHE A CA 1
ATOM 748 C C . PHE A 1 98 ? -19.560 -6.099 -8.782 1.00 58.22 98 PHE A C 1
ATOM 750 O O . PHE A 1 98 ? -19.829 -7.276 -8.521 1.00 58.22 98 PHE A O 1
ATOM 757 N N . ASP A 1 99 ? -19.422 -5.640 -10.020 1.00 62.91 99 ASP A N 1
ATOM 758 C CA . ASP A 1 99 ? -19.386 -6.517 -11.177 1.00 62.91 99 ASP A CA 1
ATOM 759 C C . ASP A 1 99 ? -18.069 -7.307 -11.169 1.00 62.91 99 ASP A C 1
ATOM 761 O O . ASP A 1 99 ? -16.979 -6.742 -11.248 1.00 62.91 99 ASP A O 1
ATOM 765 N N . ARG A 1 100 ? -18.173 -8.633 -11.033 1.00 69.94 100 ARG A N 1
ATOM 766 C CA . ARG A 1 100 ? -17.016 -9.543 -10.997 1.00 69.94 100 ARG A CA 1
ATOM 767 C C . ARG A 1 100 ? -16.516 -9.933 -12.389 1.00 69.94 100 ARG A C 1
ATOM 769 O O . ARG A 1 100 ? -15.539 -10.669 -12.482 1.00 69.94 100 ARG A O 1
ATOM 776 N N . SER A 1 101 ? -17.191 -9.496 -13.451 1.00 78.25 101 SER A N 1
ATOM 777 C CA . SER A 1 101 ? -16.792 -9.770 -14.833 1.00 78.25 101 SER A CA 1
ATOM 778 C C . SER A 1 101 ? -15.742 -8.789 -15.361 1.00 78.25 101 SER A C 1
ATOM 780 O O . SER A 1 101 ? -15.106 -9.064 -16.379 1.00 78.25 101 SER A O 1
ATOM 782 N N . VAL A 1 102 ? -15.518 -7.671 -14.663 1.00 81.00 102 VAL A N 1
ATOM 783 C CA . VAL A 1 102 ? -14.537 -6.659 -15.061 1.00 81.00 102 VAL A CA 1
ATOM 784 C C . VAL A 1 102 ? -13.127 -7.140 -14.723 1.00 81.00 102 VAL A C 1
ATOM 786 O O . VAL A 1 102 ? -12.795 -7.379 -13.563 1.00 81.00 102 VAL A O 1
ATOM 789 N N . LYS A 1 103 ? -12.273 -7.242 -15.744 1.00 83.62 103 LYS A N 1
ATOM 790 C CA . LYS A 1 103 ? -10.831 -7.443 -15.564 1.00 83.62 103 LYS A CA 1
ATOM 791 C C . LYS A 1 103 ? -10.178 -6.108 -15.221 1.00 83.62 103 LYS A C 1
ATOM 793 O O . LYS A 1 103 ? -10.486 -5.091 -15.838 1.00 83.62 103 LYS A O 1
ATOM 798 N N . ILE A 1 104 ? -9.263 -6.113 -14.257 1.00 82.94 104 ILE A N 1
ATOM 799 C CA . ILE A 1 104 ? -8.587 -4.908 -13.762 1.00 82.94 104 ILE A CA 1
ATOM 800 C C . ILE A 1 104 ? -7.077 -5.123 -13.854 1.00 82.94 104 ILE A C 1
ATOM 802 O O . ILE A 1 104 ? -6.586 -6.209 -13.555 1.00 82.94 104 ILE A O 1
ATOM 806 N N . THR A 1 105 ? -6.353 -4.076 -14.244 1.00 83.38 105 THR A N 1
ATOM 807 C CA . THR A 1 105 ? -4.899 -3.980 -14.089 1.00 83.38 105 THR A CA 1
ATOM 808 C C . THR A 1 105 ? -4.583 -2.815 -13.156 1.00 83.38 105 THR A C 1
ATOM 810 O O . THR A 1 105 ? -5.273 -1.795 -13.179 1.00 83.38 105 THR A O 1
ATOM 813 N N . THR A 1 106 ? -3.574 -2.978 -12.308 1.00 83.44 106 THR A N 1
ATOM 814 C CA . THR A 1 106 ? -3.127 -1.973 -11.337 1.00 83.44 106 THR A CA 1
ATOM 815 C C . THR A 1 106 ? -1.608 -1.910 -11.357 1.00 83.44 106 THR A C 1
ATOM 817 O O . THR A 1 106 ? -0.948 -2.918 -11.603 1.00 83.44 106 THR A O 1
ATOM 820 N N . ALA A 1 107 ? -1.051 -0.733 -11.091 1.00 81.06 107 ALA A N 1
ATOM 821 C CA . ALA A 1 107 ? 0.386 -0.495 -11.090 1.00 81.06 107 ALA A CA 1
ATOM 822 C C . ALA A 1 107 ? 0.753 0.548 -10.029 1.00 81.06 107 ALA A C 1
ATOM 824 O O . ALA A 1 107 ? -0.098 1.323 -9.598 1.00 81.06 107 ALA A O 1
ATOM 825 N N . PHE A 1 108 ? 2.024 0.561 -9.639 1.00 80.31 108 PHE A N 1
ATOM 826 C CA . PHE A 1 108 ? 2.630 1.580 -8.786 1.00 80.31 108 PHE A CA 1
ATOM 827 C C . PHE A 1 108 ? 4.048 1.863 -9.285 1.00 80.31 108 PHE A C 1
ATOM 829 O O . PHE A 1 108 ? 4.655 1.037 -9.972 1.00 80.31 108 PHE A O 1
ATOM 836 N N . ASN A 1 109 ? 4.587 3.025 -8.928 1.00 81.38 109 ASN A N 1
ATOM 837 C CA . ASN A 1 109 ? 5.964 3.390 -9.253 1.00 81.38 109 ASN A CA 1
ATOM 838 C C . ASN A 1 109 ? 6.889 3.105 -8.066 1.00 81.38 109 ASN A C 1
ATOM 840 O O . ASN A 1 109 ? 6.514 3.326 -6.919 1.00 81.38 109 ASN A O 1
ATOM 844 N N . HIS A 1 110 ? 8.143 2.722 -8.327 1.00 78.81 110 HIS A N 1
ATOM 845 C CA . HIS A 1 110 ? 9.133 2.470 -7.266 1.00 78.81 110 HIS A CA 1
ATOM 846 C C . HIS A 1 110 ? 9.373 3.699 -6.357 1.00 78.81 110 HIS A C 1
ATOM 848 O O . HIS A 1 110 ? 9.687 3.561 -5.178 1.00 78.81 110 HIS A O 1
ATOM 854 N N . ASN A 1 111 ? 9.192 4.912 -6.900 1.00 79.75 111 ASN A N 1
ATOM 855 C CA . ASN A 1 111 ? 9.399 6.195 -6.219 1.00 79.75 111 ASN A CA 1
ATOM 856 C C . ASN A 1 111 ? 8.144 7.084 -6.246 1.00 79.75 111 ASN A C 1
ATOM 858 O O . ASN A 1 111 ? 8.201 8.263 -6.586 1.00 79.75 111 ASN A O 1
ATOM 862 N N . GLU A 1 112 ? 6.996 6.522 -5.891 1.00 77.38 112 GLU A N 1
ATOM 863 C CA . GLU A 1 112 ? 5.693 7.184 -6.023 1.00 77.38 112 GLU A CA 1
ATOM 864 C C . GLU A 1 112 ? 5.566 8.514 -5.266 1.00 77.38 112 GLU A C 1
ATOM 866 O O . GLU A 1 112 ? 4.884 9.437 -5.708 1.00 77.38 112 GLU A O 1
ATOM 871 N N . THR A 1 113 ? 6.280 8.636 -4.150 1.00 83.44 113 THR A N 1
ATOM 872 C CA . THR A 1 113 ? 6.180 9.775 -3.233 1.00 83.44 113 THR A CA 1
ATOM 873 C C . THR A 1 113 ? 7.403 10.675 -3.221 1.00 83.44 113 THR A C 1
ATOM 875 O O . THR A 1 113 ? 7.469 11.596 -2.410 1.00 83.44 113 THR A O 1
ATOM 878 N N . GLU A 1 114 ? 8.370 10.457 -4.115 1.00 83.69 114 GLU A N 1
ATOM 879 C CA . GLU A 1 114 ? 9.628 11.215 -4.126 1.00 83.69 114 GLU A CA 1
ATOM 880 C C . GLU A 1 114 ? 9.400 12.723 -4.254 1.00 83.69 114 GLU A C 1
ATOM 882 O O . GLU A 1 114 ? 9.999 13.495 -3.513 1.00 83.69 114 GLU A O 1
ATOM 887 N N . TYR A 1 115 ? 8.469 13.133 -5.118 1.00 81.31 115 TYR A N 1
ATOM 888 C CA . TYR A 1 115 ? 8.112 14.541 -5.296 1.00 81.31 115 TYR A CA 1
ATOM 889 C C . TYR A 1 115 ? 7.276 15.113 -4.138 1.00 81.31 115 TYR A C 1
ATOM 891 O O . TYR A 1 115 ? 7.360 16.299 -3.834 1.00 81.31 115 TYR A O 1
ATOM 899 N N . PHE A 1 116 ? 6.467 14.276 -3.486 1.00 80.25 116 PHE A N 1
ATOM 900 C CA . PHE A 1 116 ? 5.548 14.691 -2.420 1.00 80.25 116 PHE A CA 1
ATOM 901 C C . PHE A 1 116 ? 6.209 14.720 -1.037 1.00 80.25 116 PHE A C 1
ATOM 903 O O . PHE A 1 116 ? 5.663 15.284 -0.090 1.00 80.25 116 PHE A O 1
ATOM 910 N N . THR A 1 117 ? 7.382 14.103 -0.904 1.00 86.06 117 THR A N 1
ATOM 911 C CA . THR A 1 117 ? 8.100 14.009 0.364 1.00 86.06 117 THR A CA 1
ATOM 912 C C . THR A 1 117 ? 8.974 15.242 0.550 1.00 86.06 117 THR A C 1
ATOM 914 O O . THR A 1 117 ? 9.859 15.510 -0.259 1.00 86.06 117 THR A O 1
ATOM 917 N N . SER A 1 118 ? 8.768 15.983 1.643 1.00 86.81 118 SER A N 1
ATOM 918 C CA . SER A 1 118 ? 9.640 17.116 1.972 1.00 86.81 118 SER A CA 1
ATOM 919 C C . SER A 1 118 ? 11.079 16.651 2.217 1.00 86.81 118 SER A C 1
ATOM 921 O O . SER A 1 118 ? 11.312 15.708 2.984 1.00 86.81 118 SER A O 1
ATOM 923 N N . GLN A 1 119 ? 12.040 17.361 1.619 1.00 88.62 119 GLN A N 1
ATOM 924 C CA . GLN A 1 119 ? 13.473 17.157 1.860 1.00 88.62 119 GLN A CA 1
ATOM 925 C C . GLN A 1 119 ? 13.890 17.507 3.298 1.00 88.62 119 GLN A C 1
ATOM 927 O O . GLN A 1 119 ? 14.939 17.058 3.751 1.00 88.62 119 GLN A O 1
ATOM 932 N N . ASP A 1 120 ? 13.040 18.209 4.054 1.00 90.69 120 ASP A N 1
ATOM 933 C CA . ASP A 1 120 ? 13.290 18.564 5.455 1.00 90.69 120 ASP A CA 1
ATOM 934 C C . ASP A 1 120 ? 13.137 17.380 6.420 1.00 90.69 120 ASP A C 1
ATOM 936 O O . ASP A 1 120 ? 13.409 17.517 7.614 1.00 90.69 120 ASP A O 1
ATOM 940 N N . ASN A 1 121 ? 12.734 16.198 5.935 1.00 91.81 121 ASN A N 1
ATOM 941 C CA . ASN A 1 121 ? 12.753 14.954 6.708 1.00 91.81 121 ASN A CA 1
ATOM 942 C C . ASN A 1 121 ? 14.201 14.512 6.983 1.00 91.81 121 ASN A C 1
ATOM 944 O O . ASN A 1 121 ? 14.690 13.534 6.427 1.00 91.81 121 ASN A O 1
ATOM 948 N N . VAL A 1 122 ? 14.890 15.246 7.857 1.00 94.06 122 VAL A N 1
ATOM 949 C CA . VAL A 1 122 ? 16.309 15.065 8.197 1.00 94.06 122 VAL A CA 1
ATOM 950 C C . VAL A 1 122 ? 16.514 14.461 9.584 1.00 94.06 122 VAL A C 1
ATOM 952 O O . VAL A 1 122 ? 17.627 14.084 9.940 1.00 94.06 122 VAL A O 1
ATOM 955 N N . ASN A 1 123 ? 15.456 14.371 10.393 1.00 95.50 123 ASN A N 1
ATOM 956 C CA . ASN A 1 123 ? 15.497 13.792 11.731 1.00 95.50 123 ASN A CA 1
ATOM 957 C C . ASN A 1 123 ? 14.141 13.184 12.129 1.00 95.50 123 ASN A C 1
ATOM 959 O O . ASN A 1 123 ? 13.126 13.369 11.455 1.00 95.50 123 ASN A O 1
ATOM 963 N N . ASN A 1 124 ? 14.126 12.452 13.248 1.00 95.69 124 ASN A N 1
ATOM 964 C CA . ASN A 1 124 ? 12.932 11.739 13.701 1.00 95.69 124 ASN A CA 1
ATOM 965 C C . ASN A 1 124 ? 11.795 12.673 14.133 1.00 95.69 124 ASN A C 1
ATOM 967 O O . ASN A 1 124 ? 10.634 12.318 13.967 1.00 95.69 124 ASN A O 1
ATOM 971 N N . THR A 1 125 ? 12.115 13.846 14.679 1.00 95.94 125 THR A N 1
ATOM 972 C CA . THR A 1 125 ? 11.108 14.811 15.132 1.00 95.94 125 THR A CA 1
ATOM 973 C C . THR A 1 125 ? 10.294 15.323 13.951 1.00 95.94 125 THR A C 1
ATOM 975 O O . THR A 1 125 ? 9.073 15.216 13.972 1.00 95.94 125 THR A O 1
ATOM 978 N N . VAL A 1 126 ? 10.966 15.757 12.879 1.00 95.06 126 VAL A N 1
ATOM 979 C CA . VAL A 1 126 ? 10.296 16.233 11.657 1.00 95.06 126 VAL A CA 1
ATOM 980 C C . VAL A 1 126 ? 9.435 15.133 11.035 1.00 95.06 126 VAL A C 1
ATOM 982 O O . VAL A 1 126 ? 8.300 15.385 10.645 1.00 95.06 126 VAL A O 1
ATOM 985 N N . PHE A 1 127 ? 9.932 13.895 11.004 1.00 95.19 127 PHE A N 1
ATOM 986 C CA . PHE A 1 127 ? 9.153 12.753 10.523 1.00 95.19 127 PHE A CA 1
ATOM 987 C C . PHE A 1 127 ? 7.859 12.546 11.332 1.00 95.19 127 PHE A C 1
ATOM 989 O O . PHE A 1 127 ? 6.781 12.408 10.757 1.00 95.19 127 PHE A O 1
ATOM 996 N N . VAL A 1 128 ? 7.945 12.559 12.665 1.00 95.25 128 VAL A N 1
ATOM 997 C CA . VAL A 1 128 ? 6.780 12.388 13.549 1.00 95.25 128 VAL A CA 1
ATOM 998 C C . VAL A 1 128 ? 5.794 13.550 13.413 1.00 95.25 128 VAL A C 1
ATOM 1000 O O . VAL A 1 128 ? 4.584 13.326 13.409 1.00 95.25 128 VAL A O 1
ATOM 1003 N N . ASP A 1 129 ? 6.277 14.782 13.276 1.00 94.19 129 ASP A N 1
ATOM 1004 C CA . ASP A 1 129 ? 5.408 15.950 13.110 1.00 94.19 129 ASP A CA 1
ATOM 1005 C C . ASP A 1 129 ? 4.710 15.958 11.742 1.00 94.19 129 ASP A C 1
ATOM 1007 O O . ASP A 1 129 ? 3.527 16.300 11.648 1.00 94.19 129 ASP A O 1
ATOM 1011 N N . ASN A 1 130 ? 5.377 15.462 10.697 1.00 91.50 130 ASN A N 1
ATOM 1012 C CA . ASN A 1 130 ? 4.747 15.215 9.403 1.00 91.50 130 ASN A CA 1
ATOM 1013 C C . ASN A 1 130 ? 3.650 14.146 9.499 1.00 91.50 130 ASN A C 1
ATOM 1015 O O . ASN A 1 130 ? 2.571 14.347 8.948 1.00 91.50 130 ASN A O 1
ATOM 1019 N N . LEU A 1 131 ? 3.864 13.053 10.243 1.00 91.81 131 LEU A N 1
ATOM 1020 C CA . LEU A 1 131 ? 2.819 12.041 10.453 1.00 91.81 131 LEU A CA 1
ATOM 1021 C C . LEU A 1 131 ? 1.573 12.628 11.124 1.00 91.81 131 LEU A C 1
ATOM 1023 O O . LEU A 1 131 ? 0.466 12.350 10.678 1.00 91.81 131 LEU A O 1
ATOM 1027 N N . LYS A 1 132 ? 1.737 13.473 12.147 1.00 92.00 132 LYS A N 1
ATOM 1028 C CA . LYS A 1 132 ? 0.603 14.161 12.795 1.00 92.00 132 LYS A CA 1
ATOM 1029 C C . LYS A 1 132 ? -0.115 15.119 11.847 1.00 92.00 132 LYS A C 1
ATOM 1031 O O . LYS A 1 132 ? -1.315 15.315 11.969 1.00 92.00 132 LYS A O 1
ATOM 1036 N N . THR A 1 133 ? 0.619 15.722 10.915 1.00 89.31 133 THR A N 1
ATOM 1037 C CA . THR A 1 133 ? 0.041 16.622 9.910 1.00 89.31 133 THR A CA 1
ATOM 1038 C C . THR A 1 133 ? -0.768 15.847 8.869 1.00 89.31 133 THR A C 1
ATOM 1040 O O . THR A 1 133 ? -1.837 16.292 8.466 1.00 89.31 133 THR A O 1
ATOM 1043 N N . ILE A 1 134 ? -0.273 14.682 8.445 1.00 86.00 134 ILE A N 1
ATOM 1044 C CA . ILE A 1 134 ? -0.938 13.818 7.460 1.00 86.00 134 ILE A CA 1
ATOM 1045 C C . ILE A 1 134 ? -2.148 13.105 8.081 1.00 86.00 134 ILE A C 1
ATOM 1047 O O . ILE A 1 134 ? -3.173 12.951 7.422 1.00 86.00 134 ILE A O 1
ATOM 1051 N N . PHE A 1 135 ? -2.042 12.696 9.347 1.00 87.06 135 PHE A N 1
ATOM 1052 C CA . PHE A 1 135 ? -3.077 11.975 10.087 1.00 87.06 135 PHE A CA 1
ATOM 1053 C C . PHE A 1 135 ? -3.499 12.766 11.336 1.00 87.06 135 PHE A C 1
ATOM 1055 O O . PHE A 1 135 ? -3.176 12.360 12.454 1.00 87.06 135 PHE A O 1
ATOM 1062 N N . PRO A 1 136 ? -4.207 13.899 11.173 1.00 85.44 136 PRO A N 1
ATOM 1063 C CA . PRO A 1 136 ? -4.558 14.784 12.287 1.00 85.44 136 PRO A CA 1
ATOM 1064 C C . PRO A 1 136 ? -5.471 14.125 13.329 1.00 85.44 136 PRO A C 1
ATOM 1066 O O . PRO A 1 136 ? -5.421 14.495 14.500 1.00 85.44 136 PRO A O 1
ATOM 1069 N N . ASP A 1 137 ? -6.257 13.127 12.919 1.00 80.56 137 ASP A N 1
ATOM 1070 C CA . ASP A 1 137 ? -7.183 12.397 13.792 1.00 80.56 137 ASP A CA 1
ATOM 1071 C C . ASP A 1 137 ? -6.545 11.157 14.447 1.00 80.56 137 ASP A C 1
ATOM 1073 O O . ASP A 1 137 ? -7.136 10.540 15.337 1.00 80.56 137 ASP A O 1
ATOM 1077 N N . ALA A 1 138 ? -5.324 10.782 14.044 1.00 80.62 138 ALA A N 1
ATOM 1078 C CA . ALA A 1 138 ? -4.660 9.609 14.592 1.00 80.62 138 ALA A CA 1
ATOM 1079 C C . ALA A 1 138 ? -4.217 9.851 16.040 1.00 80.62 138 ALA A C 1
ATOM 1081 O O . ALA A 1 138 ? -3.531 10.821 16.370 1.00 80.62 138 ALA A O 1
ATOM 1082 N N . GLN A 1 139 ? -4.554 8.907 16.918 1.00 82.88 139 GLN A N 1
ATOM 1083 C CA . GLN A 1 139 ? -4.164 8.977 18.324 1.00 82.88 139 GLN A CA 1
ATOM 1084 C C . GLN A 1 139 ? -2.635 8.893 18.480 1.00 82.88 139 GLN A C 1
ATOM 1086 O O . GLN A 1 139 ? -1.965 8.158 17.753 1.00 82.88 139 GLN A O 1
ATOM 1091 N N . SER A 1 140 ? -2.068 9.562 19.492 1.00 87.69 140 SER A N 1
ATOM 1092 C CA . SER A 1 140 ? -0.617 9.541 19.751 1.00 87.69 140 SER A CA 1
ATOM 1093 C C . SER A 1 140 ? 0.004 8.135 19.805 1.00 87.69 140 SER A C 1
ATOM 1095 O O . SER A 1 140 ? 1.075 7.959 19.227 1.00 87.69 140 SER A O 1
ATOM 1097 N N . PRO A 1 141 ? -0.632 7.108 20.412 1.00 87.31 141 PRO A N 1
ATOM 1098 C CA . PRO A 1 141 ? -0.096 5.747 20.381 1.00 87.31 141 PRO A CA 1
ATOM 1099 C C . PRO A 1 141 ? -0.015 5.142 18.970 1.00 87.31 141 PRO A C 1
ATOM 1101 O O . PRO A 1 141 ? 0.873 4.336 18.706 1.00 87.31 141 PRO A O 1
ATOM 1104 N N . VAL A 1 142 ? -0.904 5.539 18.052 1.00 84.69 142 VAL A N 1
ATOM 1105 C CA . VAL A 1 142 ? -0.865 5.120 16.642 1.00 84.69 142 VAL A CA 1
ATOM 1106 C C . VAL A 1 142 ? 0.326 5.765 15.938 1.00 84.69 142 VAL A C 1
ATOM 1108 O O . VAL A 1 142 ? 1.092 5.070 15.275 1.00 84.69 142 VAL A O 1
ATOM 1111 N N . ILE A 1 143 ? 0.537 7.069 16.134 1.00 91.88 143 ILE A N 1
ATOM 1112 C CA . ILE A 1 143 ? 1.705 7.789 15.598 1.00 91.88 143 ILE A CA 1
ATOM 1113 C C . ILE A 1 143 ? 3.016 7.193 16.135 1.00 91.88 143 ILE A C 1
ATOM 1115 O O . ILE A 1 143 ? 3.979 6.993 15.388 1.00 91.88 143 ILE A O 1
ATOM 1119 N N . ASP A 1 144 ? 3.050 6.857 17.423 1.00 92.06 144 ASP A N 1
ATOM 1120 C CA . ASP A 1 144 ? 4.182 6.185 18.055 1.00 92.06 144 ASP A CA 1
ATOM 1121 C C . ASP A 1 144 ? 4.434 4.808 17.440 1.00 92.06 144 ASP A C 1
ATOM 1123 O O . ASP A 1 144 ? 5.574 4.489 17.111 1.00 92.06 144 ASP A O 1
ATOM 1127 N N . TYR A 1 145 ? 3.384 4.018 17.219 1.00 91.38 145 TYR A N 1
ATOM 1128 C CA . TYR A 1 145 ? 3.498 2.715 16.573 1.00 91.38 145 TYR A CA 1
ATOM 1129 C C . TYR A 1 145 ? 4.013 2.831 15.129 1.00 91.38 145 TYR A C 1
ATOM 1131 O O . TYR A 1 145 ? 4.953 2.130 14.751 1.00 91.38 145 TYR A O 1
ATOM 1139 N N . ILE A 1 146 ? 3.477 3.763 14.330 1.00 91.88 146 ILE A N 1
ATOM 1140 C CA . ILE A 1 146 ? 3.960 4.013 12.963 1.00 91.88 146 ILE A CA 1
ATOM 1141 C C . ILE A 1 146 ? 5.451 4.373 12.990 1.00 91.88 146 ILE A C 1
ATOM 1143 O O . ILE A 1 146 ? 6.248 3.813 12.237 1.00 91.88 146 ILE A O 1
ATOM 1147 N N . SER A 1 147 ? 5.843 5.298 13.866 1.00 95.12 147 SER A N 1
ATOM 1148 C CA . SER A 1 147 ? 7.207 5.828 13.885 1.00 95.12 147 SER A CA 1
ATOM 1149 C C . SER A 1 147 ? 8.244 4.913 14.532 1.00 95.12 147 SER A C 1
ATOM 1151 O O . SER A 1 147 ? 9.419 5.009 14.182 1.00 95.12 147 SER A O 1
ATOM 1153 N N . LYS A 1 148 ? 7.859 4.041 15.462 1.00 93.56 148 LYS A N 1
ATOM 1154 C CA . LYS A 1 148 ? 8.802 3.184 16.198 1.00 93.56 148 LYS A CA 1
ATOM 1155 C C . LYS A 1 148 ? 8.812 1.752 15.683 1.00 93.56 148 LYS A C 1
ATOM 1157 O O . LYS A 1 148 ? 9.884 1.166 15.604 1.00 93.56 148 LYS A O 1
ATOM 1162 N N . GLU A 1 149 ? 7.656 1.219 15.298 1.00 92.94 149 GLU A N 1
ATOM 1163 C CA . GLU A 1 149 ? 7.504 -0.198 14.953 1.00 92.94 149 GLU A CA 1
ATOM 1164 C C . GLU A 1 149 ? 7.434 -0.424 13.439 1.00 92.94 149 GLU A C 1
ATOM 1166 O O . GLU A 1 149 ? 8.123 -1.297 12.913 1.00 92.94 149 GLU A O 1
ATOM 1171 N N . LEU A 1 150 ? 6.631 0.363 12.711 1.00 92.12 150 LEU A N 1
ATOM 1172 C CA . LEU A 1 150 ? 6.488 0.179 11.259 1.00 92.12 150 LEU A CA 1
ATOM 1173 C C . LEU A 1 150 ? 7.658 0.767 10.479 1.00 92.12 150 LEU A C 1
ATOM 1175 O O . LEU A 1 150 ? 8.154 0.146 9.542 1.00 92.12 150 LEU A O 1
ATOM 1179 N N . TYR A 1 151 ? 8.087 1.963 10.870 1.00 95.56 151 TYR A N 1
ATOM 1180 C CA . TYR A 1 151 ? 9.192 2.678 10.251 1.00 95.56 151 TYR A CA 1
ATOM 1181 C C . TYR A 1 151 ? 10.182 3.101 11.333 1.00 95.56 151 TYR A C 1
ATOM 1183 O O . TYR A 1 151 ? 10.272 4.294 11.600 1.00 95.56 151 TYR A O 1
ATOM 1191 N N . PRO A 1 152 ? 10.927 2.194 11.988 1.00 96.31 152 PRO A N 1
ATOM 1192 C CA . PRO A 1 152 ? 11.933 2.584 12.977 1.00 96.31 152 PRO A CA 1
ATOM 1193 C C . PRO A 1 152 ? 13.011 3.507 12.370 1.00 96.31 152 PRO A C 1
ATOM 1195 O O . PRO A 1 152 ? 13.377 3.334 11.205 1.00 96.31 152 PRO A O 1
ATOM 1198 N N . PRO A 1 153 ? 13.595 4.454 13.125 1.00 95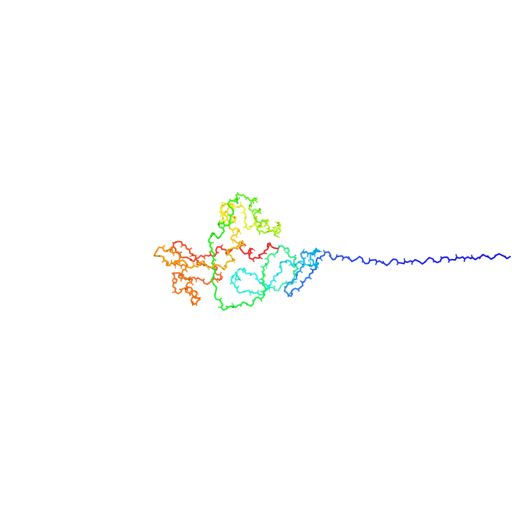.75 153 PRO A N 1
ATOM 1199 C CA . PRO A 1 153 ? 14.732 5.267 12.677 1.00 95.75 153 PRO A CA 1
ATOM 1200 C C . PRO A 1 153 ? 16.051 4.459 12.657 1.00 95.75 153 PRO A C 1
ATOM 1202 O O . PRO A 1 153 ? 17.032 4.857 13.282 1.00 95.75 153 PRO A O 1
ATOM 1205 N N . SER A 1 154 ? 16.066 3.306 11.978 1.00 94.38 154 SER A N 1
ATOM 1206 C CA . SER A 1 154 ? 17.246 2.456 11.777 1.00 94.38 154 SER A CA 1
ATOM 1207 C C . SER A 1 154 ? 17.710 2.510 10.325 1.00 94.38 154 SER A C 1
ATOM 1209 O O . SER A 1 154 ? 16.898 2.379 9.411 1.00 94.38 154 SER A O 1
ATOM 1211 N N . PHE A 1 155 ? 19.018 2.686 10.128 1.00 95.12 155 PHE A N 1
ATOM 1212 C CA . PHE A 1 155 ? 19.658 2.854 8.816 1.00 95.12 155 PHE A CA 1
ATOM 1213 C C . PHE A 1 155 ? 20.850 1.903 8.622 1.00 95.12 155 PHE A C 1
ATOM 1215 O O . PHE A 1 155 ? 21.732 2.146 7.805 1.00 95.12 155 PHE A O 1
ATOM 1222 N N . ASP A 1 156 ? 20.888 0.813 9.387 1.00 93.69 156 ASP A N 1
ATOM 1223 C CA . ASP A 1 156 ? 21.932 -0.221 9.360 1.00 93.69 156 ASP A CA 1
ATOM 1224 C C . ASP A 1 156 ? 21.767 -1.246 8.218 1.00 93.69 156 ASP A C 1
ATOM 1226 O O . ASP A 1 156 ? 22.509 -2.223 8.145 1.00 93.69 156 ASP A O 1
ATOM 1230 N N . GLY A 1 157 ? 20.789 -1.036 7.330 1.00 91.00 157 GLY A N 1
ATOM 1231 C CA . GLY A 1 157 ? 20.423 -1.963 6.257 1.00 91.00 157 GLY A CA 1
ATOM 1232 C C . GLY A 1 157 ? 19.352 -2.992 6.638 1.00 91.00 157 GLY A C 1
ATOM 1233 O O . GLY A 1 157 ? 18.910 -3.740 5.772 1.00 91.00 157 GLY A O 1
ATOM 1234 N N . SER A 1 158 ? 18.878 -3.015 7.892 1.00 91.62 158 SER A N 1
ATOM 1235 C CA . SER A 1 158 ? 17.732 -3.850 8.303 1.00 91.62 158 SER A CA 1
ATOM 1236 C C . SER A 1 158 ? 16.398 -3.398 7.699 1.00 91.62 158 SER A C 1
ATOM 1238 O O . SER A 1 158 ? 15.432 -4.160 7.676 1.00 91.62 158 SER A O 1
ATOM 1240 N N . GLN A 1 159 ? 16.340 -2.156 7.219 1.00 91.94 159 GLN A N 1
ATOM 1241 C CA . GLN A 1 159 ? 15.160 -1.528 6.639 1.00 91.94 159 GLN A CA 1
ATOM 1242 C C . GLN A 1 159 ? 15.396 -1.184 5.163 1.00 91.94 159 GLN A C 1
ATOM 1244 O O . GLN A 1 159 ? 16.531 -0.920 4.766 1.00 91.94 159 GLN A O 1
ATOM 1249 N N . PRO A 1 160 ? 14.334 -1.109 4.338 1.00 88.75 160 PRO A N 1
ATOM 1250 C CA . PRO A 1 160 ? 14.443 -0.772 2.916 1.00 88.75 160 PRO A CA 1
ATOM 1251 C C . PRO A 1 160 ? 14.683 0.730 2.653 1.00 88.75 160 PRO A C 1
ATOM 1253 O O . PRO A 1 160 ? 14.506 1.205 1.534 1.00 88.75 160 PRO A O 1
ATOM 1256 N N . TYR A 1 161 ? 15.053 1.496 3.679 1.00 92.50 161 TYR A N 1
ATOM 1257 C CA . TYR A 1 161 ? 15.386 2.915 3.610 1.00 92.50 161 TYR A CA 1
ATOM 1258 C C . TYR A 1 161 ? 16.712 3.169 4.328 1.00 92.50 161 TYR A C 1
ATOM 1260 O O . TYR A 1 161 ? 17.096 2.441 5.242 1.00 92.50 161 TYR A O 1
ATOM 1268 N N . LYS A 1 162 ? 17.418 4.215 3.901 1.00 94.62 162 LYS A N 1
ATOM 1269 C CA . LYS A 1 162 ? 18.816 4.475 4.286 1.00 94.62 162 LYS A CA 1
ATOM 1270 C C . LYS A 1 162 ? 19.018 5.781 5.053 1.00 94.62 162 LYS A C 1
ATOM 1272 O O . LYS A 1 162 ? 20.093 6.021 5.584 1.00 94.62 162 LYS A O 1
ATOM 1277 N N . ASP A 1 163 ? 18.001 6.632 5.087 1.00 94.62 163 ASP A N 1
ATOM 1278 C CA . ASP A 1 163 ? 18.018 7.934 5.745 1.00 94.62 163 ASP A CA 1
ATOM 1279 C C . ASP A 1 163 ? 16.582 8.370 6.092 1.00 94.62 163 ASP A C 1
ATOM 1281 O O . ASP A 1 163 ? 15.601 7.710 5.732 1.00 94.62 163 ASP A O 1
ATOM 1285 N N . PHE A 1 164 ? 16.441 9.479 6.822 1.00 95.69 164 PHE A N 1
ATOM 1286 C CA . PHE A 1 164 ? 15.127 9.994 7.224 1.00 95.69 164 PHE A CA 1
ATOM 1287 C C . PHE A 1 164 ? 14.247 10.390 6.032 1.00 95.69 164 PHE A C 1
ATOM 1289 O O . PHE A 1 164 ? 13.030 10.212 6.096 1.00 95.69 164 PHE A O 1
ATOM 1296 N N . PHE A 1 165 ? 14.845 10.853 4.933 1.00 94.31 165 PHE A N 1
ATOM 1297 C CA . PHE A 1 165 ? 14.111 11.235 3.733 1.00 94.31 165 PHE A CA 1
ATOM 1298 C C . PHE A 1 165 ? 13.501 10.013 3.038 1.00 94.31 165 PHE A C 1
ATOM 1300 O O . PHE A 1 165 ? 12.301 9.966 2.782 1.00 94.31 165 PHE A O 1
ATOM 1307 N N . THR A 1 166 ? 14.299 8.976 2.793 1.00 93.06 166 THR A N 1
ATOM 1308 C CA . THR A 1 166 ? 13.844 7.715 2.193 1.00 93.06 166 THR A CA 1
ATOM 1309 C C . THR A 1 166 ? 12.896 6.946 3.109 1.00 93.06 166 THR A C 1
ATOM 1311 O O . THR A 1 166 ? 11.983 6.291 2.609 1.00 93.06 166 THR A O 1
ATOM 1314 N N . ARG A 1 167 ? 13.036 7.085 4.434 1.00 94.94 167 ARG A N 1
ATOM 1315 C CA . ARG A 1 167 ? 12.060 6.597 5.419 1.00 94.94 167 ARG A CA 1
ATOM 1316 C C . ARG A 1 167 ? 10.709 7.299 5.272 1.00 94.94 167 ARG A C 1
ATOM 1318 O O . ARG A 1 167 ? 9.694 6.616 5.184 1.00 94.94 167 ARG A O 1
ATOM 1325 N N . ALA A 1 168 ? 10.700 8.633 5.198 1.00 93.12 168 ALA A N 1
ATOM 1326 C CA . ALA A 1 168 ? 9.490 9.430 4.979 1.00 93.12 168 ALA A CA 1
ATOM 1327 C C . ALA A 1 168 ? 8.825 9.124 3.630 1.00 93.12 168 ALA A C 1
ATOM 1329 O O . ALA A 1 168 ? 7.610 8.931 3.561 1.00 93.12 168 ALA A O 1
ATOM 1330 N N . LYS A 1 169 ? 9.636 8.989 2.574 1.00 91.06 169 LYS A N 1
ATOM 1331 C CA . LYS A 1 169 ? 9.184 8.591 1.239 1.00 91.06 169 LYS A CA 1
ATOM 1332 C C . LYS A 1 169 ? 8.468 7.243 1.293 1.00 91.06 169 LYS A C 1
ATOM 1334 O O . LYS A 1 169 ? 7.314 7.143 0.883 1.00 91.06 169 LYS A O 1
ATOM 1339 N N . MET A 1 170 ? 9.120 6.230 1.866 1.00 89.25 170 MET A N 1
ATOM 1340 C CA . MET A 1 170 ? 8.556 4.885 1.998 1.00 89.25 170 MET A CA 1
ATOM 1341 C C . MET A 1 170 ? 7.264 4.886 2.825 1.00 89.25 170 MET A C 1
ATOM 1343 O O . MET A 1 170 ? 6.287 4.266 2.420 1.00 89.25 170 MET A O 1
ATOM 1347 N N . SER A 1 171 ? 7.221 5.611 3.949 1.00 90.88 171 SER A N 1
ATOM 1348 C CA . SER A 1 171 ? 6.007 5.667 4.771 1.00 90.88 171 SER A CA 1
ATOM 1349 C C . SER A 1 171 ? 4.834 6.311 4.047 1.00 90.88 171 SER A C 1
ATOM 1351 O O . SER A 1 171 ? 3.712 5.832 4.166 1.00 90.88 171 SER A O 1
ATOM 1353 N N . LEU A 1 172 ? 5.085 7.375 3.279 1.00 87.56 172 LEU A N 1
ATOM 1354 C CA . LEU A 1 172 ? 4.036 8.053 2.526 1.00 87.56 172 LEU A CA 1
ATOM 1355 C C . LEU A 1 172 ? 3.541 7.189 1.357 1.00 87.56 172 LEU A C 1
ATOM 1357 O O . LEU A 1 172 ? 2.345 7.180 1.073 1.00 87.56 172 LEU A O 1
ATOM 1361 N N . ALA A 1 173 ? 4.442 6.448 0.700 1.00 83.38 173 ALA A N 1
ATOM 1362 C CA . ALA A 1 173 ? 4.088 5.558 -0.406 1.00 83.38 173 ALA A CA 1
ATOM 1363 C C . ALA A 1 173 ? 3.186 4.422 0.086 1.00 83.38 173 ALA A C 1
ATOM 1365 O O . ALA A 1 173 ? 2.067 4.266 -0.405 1.00 83.38 173 ALA A O 1
ATOM 1366 N N . ASP A 1 174 ? 3.634 3.715 1.128 1.00 83.56 174 ASP A N 1
ATOM 1367 C CA . ASP A 1 174 ? 2.898 2.614 1.754 1.00 83.56 174 ASP A CA 1
ATOM 1368 C C . ASP A 1 174 ? 1.524 3.062 2.291 1.00 83.56 174 ASP A C 1
ATOM 1370 O O . ASP A 1 174 ? 0.566 2.289 2.237 1.00 83.56 174 ASP A O 1
ATOM 1374 N N . ALA A 1 175 ? 1.420 4.295 2.801 1.00 80.00 175 ALA A N 1
ATOM 1375 C CA . ALA A 1 175 ? 0.174 4.826 3.344 1.00 80.00 175 ALA A CA 1
ATOM 1376 C C . ALA A 1 175 ? -0.832 5.253 2.266 1.00 80.00 175 ALA A C 1
ATOM 1378 O O . ALA A 1 175 ? -2.037 5.094 2.457 1.00 80.00 175 ALA A O 1
ATOM 1379 N N . GLY A 1 176 ? -0.356 5.846 1.165 1.00 67.12 176 GLY A N 1
ATOM 1380 C CA . GLY A 1 176 ? -1.209 6.658 0.297 1.00 67.12 176 GLY A CA 1
ATOM 1381 C C . GLY A 1 176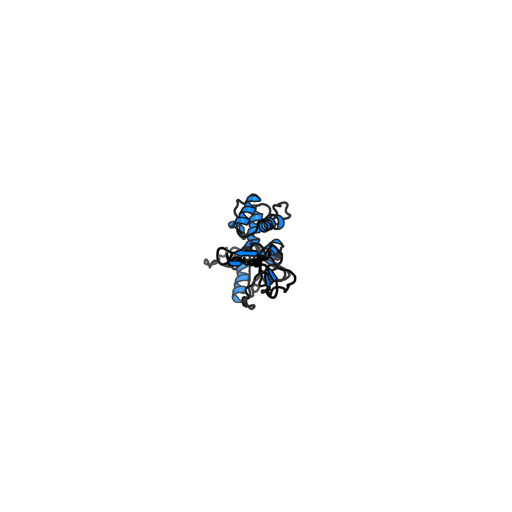 ? -1.265 6.261 -1.169 1.00 67.12 176 GLY A C 1
ATOM 1382 O O . GLY A 1 176 ? -2.240 6.618 -1.823 1.00 67.12 176 GLY A O 1
ATOM 1383 N N . PHE A 1 177 ? -0.270 5.553 -1.704 1.00 65.44 177 PHE A N 1
ATOM 1384 C CA . PHE A 1 177 ? -0.123 5.465 -3.158 1.00 65.44 177 PHE A CA 1
ATOM 1385 C C . PHE A 1 177 ? 0.088 4.041 -3.663 1.00 65.44 177 PHE A C 1
ATOM 1387 O O . PHE A 1 177 ? -0.651 3.602 -4.542 1.00 65.44 177 PHE A O 1
ATOM 1394 N N . THR A 1 178 ? 0.922 3.242 -2.997 1.00 57.00 178 THR A N 1
ATOM 1395 C CA . THR A 1 178 ? 1.291 1.915 -3.505 1.00 57.00 178 THR A CA 1
ATOM 1396 C C . THR A 1 178 ? 0.115 0.928 -3.569 1.00 57.00 178 THR A C 1
ATOM 1398 O O . THR A 1 178 ? 0.201 -0.150 -4.162 1.00 57.00 178 THR A O 1
ATOM 1401 N N . ARG A 1 179 ? -1.012 1.273 -2.931 1.00 57.62 179 ARG A N 1
ATOM 1402 C CA . ARG A 1 179 ? -2.245 0.473 -2.912 1.00 57.62 179 ARG A CA 1
ATOM 1403 C C . ARG A 1 179 ? -3.517 1.250 -3.285 1.00 57.62 179 ARG A C 1
ATOM 1405 O O . ARG A 1 179 ? -4.587 0.647 -3.247 1.00 57.62 179 ARG A O 1
ATOM 1412 N N . SER A 1 180 ? -3.415 2.531 -3.665 1.00 43.00 180 SER A N 1
ATOM 1413 C CA . SER A 1 180 ? -4.568 3.446 -3.814 1.00 43.00 180 SER A CA 1
ATOM 1414 C C . SER A 1 180 ? -4.700 4.121 -5.188 1.00 43.00 180 SER A C 1
ATOM 1416 O O . SER A 1 180 ? -5.420 5.112 -5.299 1.00 43.00 180 SER A O 1
ATOM 1418 N N . ILE A 1 181 ? -4.049 3.628 -6.247 1.00 41.97 181 ILE A N 1
ATOM 1419 C CA . ILE A 1 181 ? -4.107 4.282 -7.566 1.00 41.97 181 ILE A CA 1
ATOM 1420 C C . ILE A 1 181 ? -5.018 3.548 -8.564 1.00 41.97 181 ILE A C 1
ATOM 1422 O O . ILE A 1 181 ? -4.713 2.435 -8.985 1.00 41.97 181 ILE A O 1
ATOM 1426 N N . PRO A 1 182 ? -6.061 4.236 -9.068 1.00 34.31 182 PRO A N 1
ATOM 1427 C CA . PRO A 1 182 ? -6.575 4.076 -10.416 1.00 34.31 182 PRO A CA 1
ATOM 1428 C C . PRO A 1 182 ? -6.259 5.348 -11.221 1.00 34.31 182 PRO A C 1
ATOM 1430 O O . PRO A 1 182 ? -7.126 6.184 -11.450 1.00 34.31 182 PRO A O 1
ATOM 1433 N N . TYR A 1 183 ? -5.009 5.520 -11.643 1.00 32.72 183 TYR A N 1
ATOM 1434 C CA . TYR A 1 183 ? -4.611 6.571 -12.579 1.00 32.72 183 TYR A CA 1
ATOM 1435 C C . TYR A 1 183 ? -3.581 6.006 -13.549 1.00 32.72 183 TYR A C 1
ATOM 1437 O O . TYR A 1 183 ? -2.383 5.981 -13.284 1.00 32.72 183 TYR A O 1
ATOM 1445 N N . LEU A 1 184 ? -4.074 5.554 -14.698 1.00 35.75 184 LEU A N 1
ATOM 1446 C CA . LEU A 1 184 ? -3.269 5.421 -15.899 1.00 35.75 184 LEU A CA 1
ATOM 1447 C C . LEU A 1 184 ? -3.676 6.538 -16.858 1.00 35.75 184 LEU A C 1
ATOM 1449 O O . LEU A 1 184 ? -4.854 6.697 -17.166 1.00 35.75 184 LEU A O 1
ATOM 1453 N N . TYR A 1 185 ? -2.648 7.219 -17.366 1.00 34.94 185 TYR A N 1
ATOM 1454 C CA . TYR A 1 185 ? -2.634 7.998 -18.605 1.00 34.94 185 TYR A CA 1
ATOM 1455 C C . TYR A 1 185 ? -3.094 9.469 -18.535 1.00 34.94 185 TYR A C 1
ATOM 1457 O O . TYR A 1 185 ? -4.279 9.779 -18.464 1.00 34.94 185 TYR A O 1
ATOM 1465 N N . ASN A 1 186 ? -2.131 10.390 -18.681 1.00 29.94 186 ASN A N 1
ATOM 1466 C CA . ASN A 1 186 ? -2.387 11.688 -19.309 1.00 29.94 186 ASN A CA 1
ATOM 1467 C C . ASN A 1 186 ? -2.312 11.500 -20.831 1.00 29.94 186 ASN A C 1
ATOM 1469 O O . ASN A 1 186 ? -1.441 10.778 -21.311 1.00 29.94 186 ASN A O 1
ATOM 1473 N N . GLY A 1 187 ? -3.265 12.121 -21.533 1.00 30.22 187 GLY A N 1
ATOM 1474 C CA . GLY A 1 187 ? -3.626 11.908 -22.937 1.00 30.22 187 GLY A CA 1
ATOM 1475 C C . GLY A 1 187 ? -2.506 12.005 -23.988 1.00 30.22 187 GLY A C 1
ATOM 1476 O O . GLY A 1 187 ? -1.353 12.300 -23.680 1.00 30.22 187 GLY A O 1
ATOM 1477 N N . PRO A 1 188 ? -2.849 11.747 -25.261 1.00 44.78 188 PRO A N 1
ATOM 1478 C CA . PRO A 1 188 ? -1.870 11.557 -26.317 1.00 44.78 188 PRO A CA 1
ATOM 1479 C C . PRO A 1 188 ? -1.149 12.872 -26.621 1.00 44.78 188 PRO A C 1
ATOM 1481 O O . PRO A 1 188 ? -1.783 13.869 -26.959 1.00 44.78 188 PRO A O 1
ATOM 1484 N N . SER A 1 189 ? 0.182 12.848 -26.563 1.00 40.31 189 SER A N 1
ATOM 1485 C CA . SER A 1 189 ? 0.991 13.732 -27.396 1.00 40.31 189 SER A CA 1
ATOM 1486 C C . SER A 1 189 ? 1.421 12.938 -28.624 1.00 40.31 189 SER A C 1
ATOM 1488 O O . SER A 1 189 ? 1.799 11.772 -28.526 1.00 40.31 189 SER A O 1
ATOM 1490 N N . GLU A 1 190 ? 1.257 13.584 -29.767 1.00 51.22 190 GLU A N 1
ATOM 1491 C CA . GLU A 1 190 ? 1.412 13.116 -31.141 1.00 51.22 190 GLU A CA 1
ATOM 1492 C C . GLU A 1 190 ? 2.623 12.200 -31.383 1.00 51.22 190 GLU A C 1
ATOM 1494 O O . GLU A 1 190 ? 3.684 12.410 -30.807 1.00 51.22 190 GLU A O 1
ATOM 1499 N N . VAL A 1 191 ? 2.425 11.211 -32.270 1.00 49.69 191 VAL A N 1
ATOM 1500 C CA . VAL A 1 191 ? 3.425 10.326 -32.904 1.00 49.69 191 VAL A CA 1
ATOM 1501 C C . VAL A 1 191 ? 4.577 9.927 -31.980 1.00 49.69 191 VAL A C 1
ATOM 1503 O O . VAL A 1 191 ? 5.577 10.628 -31.881 1.00 49.69 191 VAL A O 1
ATOM 1506 N N . VAL A 1 192 ? 4.456 8.747 -31.363 1.00 48.72 192 VAL A N 1
ATOM 1507 C CA . VAL A 1 192 ? 5.549 8.063 -30.654 1.00 48.72 192 VAL A CA 1
ATOM 1508 C C . VAL A 1 192 ? 6.770 8.020 -31.593 1.00 48.72 192 VAL A C 1
ATOM 1510 O O . VAL A 1 192 ? 6.718 7.298 -32.589 1.00 48.72 192 VAL A O 1
ATOM 1513 N N . PRO A 1 193 ? 7.831 8.814 -31.354 1.00 48.16 193 PRO A N 1
ATOM 1514 C CA . PRO A 1 193 ? 8.992 8.830 -32.236 1.00 48.16 193 PRO A CA 1
ATOM 1515 C C . PRO A 1 193 ? 9.708 7.477 -32.163 1.00 48.16 193 PRO A C 1
ATOM 1517 O O . PRO A 1 193 ? 9.616 6.796 -31.142 1.00 48.16 193 PRO A O 1
ATOM 1520 N N . ASP A 1 194 ? 10.531 7.131 -33.155 1.00 47.84 194 ASP A N 1
ATOM 1521 C CA . ASP A 1 194 ? 11.445 5.971 -33.068 1.00 47.84 194 ASP A CA 1
ATOM 1522 C C . ASP A 1 194 ? 12.412 6.061 -31.860 1.00 47.84 194 ASP A C 1
ATOM 1524 O O . ASP A 1 194 ? 13.062 5.087 -31.490 1.00 47.84 194 ASP A O 1
ATOM 1528 N N . SER A 1 195 ? 12.489 7.234 -31.215 1.00 50.78 195 SER A N 1
ATOM 1529 C CA . SER A 1 195 ? 13.200 7.503 -29.963 1.00 50.78 195 SER A CA 1
ATOM 1530 C C . SER A 1 195 ? 12.332 7.393 -28.701 1.00 50.78 195 SER A C 1
ATOM 1532 O O . SER A 1 195 ? 12.714 7.919 -27.652 1.00 50.78 195 SER A O 1
ATOM 1534 N N . ALA A 1 196 ? 11.137 6.806 -28.778 1.00 51.12 196 ALA A N 1
ATOM 1535 C CA . ALA A 1 196 ? 10.325 6.558 -27.598 1.00 51.12 196 ALA A CA 1
ATOM 1536 C C . ALA A 1 196 ? 11.125 5.746 -26.583 1.00 51.12 196 ALA A C 1
ATOM 1538 O O . ALA A 1 196 ? 11.789 4.774 -26.944 1.00 51.12 196 ALA A O 1
ATOM 1539 N N . SER A 1 197 ? 11.074 6.167 -25.315 1.00 60.31 197 SER A N 1
ATOM 1540 C CA . SER A 1 197 ? 11.727 5.430 -24.234 1.00 60.31 197 SER A CA 1
ATOM 1541 C C . SER A 1 197 ? 11.341 3.951 -24.356 1.00 60.31 197 SER A C 1
ATOM 1543 O O . SER A 1 197 ? 10.140 3.680 -24.477 1.00 60.31 197 SER A O 1
ATOM 1545 N N . PRO A 1 198 ? 12.300 3.002 -24.324 1.00 70.81 198 PRO A N 1
ATOM 1546 C CA . PRO A 1 198 ? 12.005 1.570 -24.387 1.00 70.81 198 PRO A CA 1
ATOM 1547 C C . PRO A 1 198 ? 10.868 1.167 -23.438 1.00 70.81 198 PRO A C 1
ATOM 1549 O O . PRO A 1 198 ? 10.038 0.324 -23.768 1.00 70.81 198 PRO A O 1
ATOM 1552 N N . LEU A 1 199 ? 10.759 1.865 -22.304 1.00 78.25 199 LEU A N 1
ATOM 1553 C CA . LEU A 1 199 ? 9.695 1.719 -21.321 1.00 78.25 199 LEU A CA 1
ATOM 1554 C C . LEU A 1 199 ? 8.283 2.009 -21.859 1.00 78.25 199 LEU A C 1
ATOM 1556 O O . LEU A 1 199 ? 7.353 1.266 -21.561 1.00 78.25 199 LEU A O 1
ATOM 1560 N N . ALA A 1 200 ? 8.100 3.064 -22.656 1.00 73.81 200 ALA A N 1
ATOM 1561 C CA . ALA A 1 200 ? 6.791 3.433 -23.197 1.00 73.81 200 ALA A CA 1
ATOM 1562 C C . ALA A 1 200 ? 6.268 2.371 -24.175 1.00 73.81 200 ALA A C 1
ATOM 1564 O O . ALA A 1 200 ? 5.095 2.005 -24.119 1.00 73.81 200 ALA A O 1
ATOM 1565 N N . LEU A 1 201 ? 7.153 1.836 -25.023 1.00 74.81 201 LEU A N 1
ATOM 1566 C CA . LEU A 1 201 ? 6.819 0.739 -25.931 1.00 74.81 201 LEU A CA 1
ATOM 1567 C C . LEU A 1 201 ? 6.525 -0.552 -25.160 1.00 74.81 201 LEU A C 1
ATOM 1569 O O . LEU A 1 201 ? 5.558 -1.241 -25.482 1.00 74.81 201 LEU A O 1
ATOM 1573 N N . MET A 1 202 ? 7.304 -0.857 -24.116 1.00 80.38 202 MET A N 1
ATOM 1574 C CA . MET A 1 202 ? 7.023 -1.996 -23.239 1.00 80.38 202 MET A CA 1
ATOM 1575 C C . MET A 1 202 ? 5.644 -1.870 -22.592 1.00 80.38 202 MET A C 1
ATOM 1577 O O . MET A 1 202 ? 4.848 -2.790 -22.720 1.00 80.38 202 MET A O 1
ATOM 1581 N N . LEU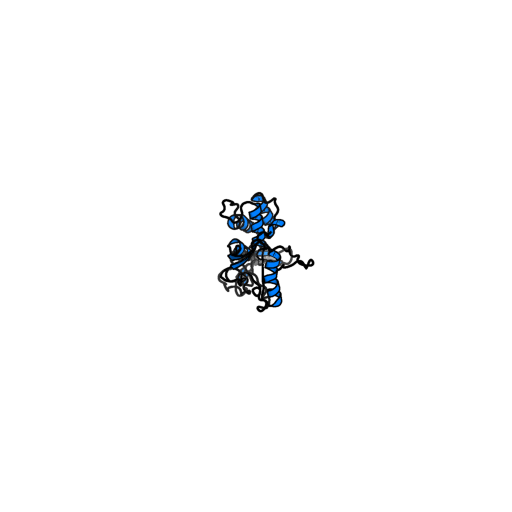 A 1 203 ? 5.303 -0.727 -21.992 1.00 84.38 203 LEU A N 1
ATOM 1582 C CA . LEU A 1 203 ? 3.982 -0.506 -21.389 1.00 84.38 203 LEU A CA 1
ATOM 1583 C C . LEU A 1 203 ? 2.841 -0.647 -22.408 1.00 84.38 203 LEU A C 1
ATOM 1585 O O . LEU A 1 203 ? 1.834 -1.297 -22.123 1.00 84.38 203 LEU A O 1
ATOM 1589 N N . GLN A 1 204 ? 2.996 -0.082 -23.609 1.00 84.00 204 GLN A N 1
ATOM 1590 C CA . GLN A 1 204 ? 1.982 -0.173 -24.665 1.00 84.00 204 GLN A CA 1
ATOM 1591 C C . GLN A 1 204 ? 1.698 -1.623 -25.085 1.00 84.00 204 GLN A C 1
ATOM 1593 O O . GLN A 1 204 ? 0.536 -1.949 -25.330 1.00 84.00 204 GLN A O 1
ATOM 1598 N N . ARG A 1 205 ? 2.712 -2.504 -25.097 1.00 85.00 205 ARG A N 1
ATOM 1599 C CA . ARG A 1 205 ? 2.548 -3.932 -25.433 1.00 85.00 205 ARG A CA 1
ATOM 1600 C C . ARG A 1 205 ? 1.636 -4.693 -24.470 1.00 85.00 205 ARG A C 1
ATOM 1602 O O . ARG A 1 205 ? 1.012 -5.651 -24.908 1.00 85.00 205 ARG A O 1
ATOM 1609 N N . TYR A 1 206 ? 1.510 -4.253 -23.217 1.00 90.06 206 TYR A N 1
ATOM 1610 C CA . TYR A 1 206 ? 0.584 -4.858 -22.249 1.00 90.06 206 TYR A CA 1
ATOM 1611 C C . TYR A 1 206 ? -0.752 -4.109 -22.183 1.00 90.06 206 TYR A C 1
ATOM 1613 O O . TYR A 1 206 ? -1.818 -4.725 -22.187 1.00 90.06 206 TYR A O 1
ATOM 1621 N N . LEU A 1 207 ? -0.719 -2.771 -22.148 1.00 89.31 207 LEU A N 1
ATOM 1622 C CA . LEU A 1 207 ? -1.922 -1.963 -21.925 1.00 89.31 207 LEU A CA 1
ATOM 1623 C C . LEU A 1 207 ? -2.867 -1.946 -23.131 1.00 89.31 207 LEU A C 1
ATOM 1625 O O . LEU A 1 207 ? -4.082 -1.981 -22.942 1.00 89.31 207 LEU A O 1
ATOM 1629 N N . VAL A 1 208 ? -2.341 -1.916 -24.361 1.00 86.69 208 VAL A N 1
ATOM 1630 C CA . VAL A 1 208 ? -3.185 -1.862 -25.565 1.00 86.69 208 VAL A CA 1
ATOM 1631 C C . VAL A 1 208 ? -3.976 -3.165 -25.746 1.00 86.69 208 VAL A C 1
ATOM 1633 O O . VAL A 1 208 ? -5.202 -3.087 -25.858 1.00 86.69 208 VAL A O 1
ATOM 1636 N N . PRO A 1 209 ? -3.366 -4.367 -25.706 1.00 89.38 209 PRO A N 1
ATOM 1637 C CA . PRO A 1 209 ? -4.135 -5.607 -25.778 1.00 89.38 209 PRO A CA 1
ATOM 1638 C C . PRO A 1 209 ? -5.106 -5.812 -24.619 1.00 89.38 209 PRO A C 1
ATOM 1640 O O . PRO A 1 209 ? -6.223 -6.287 -24.841 1.00 89.38 209 PRO A O 1
ATOM 1643 N N . PHE A 1 210 ? -4.722 -5.404 -23.405 1.00 92.31 210 PHE A N 1
ATOM 1644 C CA . PHE A 1 210 ? -5.610 -5.453 -22.249 1.00 92.31 210 PHE A CA 1
ATOM 1645 C C . PHE A 1 210 ? -6.853 -4.580 -22.452 1.00 92.31 210 PHE A C 1
ATOM 1647 O O . PHE A 1 210 ? -7.965 -5.036 -22.206 1.00 92.31 210 PHE A O 1
ATOM 1654 N N . ALA A 1 211 ? -6.697 -3.363 -22.975 1.00 88.25 211 ALA A N 1
ATOM 1655 C CA . ALA A 1 211 ? -7.830 -2.492 -23.276 1.00 88.25 211 ALA A CA 1
ATOM 1656 C C . ALA A 1 211 ? -8.734 -3.053 -24.390 1.00 88.25 211 ALA A C 1
ATOM 1658 O O . ALA A 1 211 ? -9.950 -2.884 -24.337 1.00 88.25 211 ALA A O 1
ATOM 1659 N N . LEU A 1 212 ? -8.157 -3.726 -25.392 1.00 88.38 212 LEU A N 1
ATOM 1660 C CA . LEU A 1 212 ? -8.905 -4.277 -26.528 1.00 88.38 212 LEU A CA 1
ATOM 1661 C C . LEU A 1 212 ? -9.629 -5.590 -26.209 1.00 88.38 212 LEU A C 1
ATOM 1663 O O . LEU A 1 212 ? -10.714 -5.836 -26.728 1.00 88.38 212 LEU A O 1
ATOM 1667 N N . THR A 1 213 ? -9.011 -6.461 -25.411 1.00 91.81 213 THR A N 1
ATOM 1668 C CA . THR A 1 213 ? -9.439 -7.867 -25.263 1.00 91.81 213 THR A CA 1
ATOM 1669 C C . THR A 1 213 ? -9.518 -8.338 -23.813 1.00 91.81 213 THR A C 1
ATOM 1671 O O . THR A 1 213 ? -10.007 -9.433 -23.532 1.00 91.81 213 THR A O 1
ATOM 1674 N N . GLY A 1 214 ? -9.024 -7.536 -22.872 1.00 88.88 214 GLY A N 1
ATOM 1675 C CA . GLY A 1 214 ? -8.827 -7.947 -21.489 1.00 88.88 214 GLY A CA 1
ATOM 1676 C C . GLY A 1 214 ? -7.671 -8.933 -21.293 1.00 88.88 214 GLY A C 1
ATOM 1677 O O . GLY A 1 214 ? -7.529 -9.443 -20.187 1.00 88.88 214 GLY A O 1
ATOM 1678 N N . GLU A 1 215 ? -6.875 -9.227 -22.326 1.00 92.44 215 GLU A N 1
ATOM 1679 C CA . GLU A 1 215 ? -5.707 -10.113 -22.254 1.00 92.44 215 GLU A CA 1
ATOM 1680 C C . GLU A 1 215 ? -4.416 -9.321 -22.530 1.00 92.44 215 GLU A C 1
ATOM 1682 O O . GLU A 1 215 ? -4.176 -8.928 -23.676 1.00 92.44 215 GLU A O 1
ATOM 1687 N N . PRO A 1 216 ? -3.567 -9.066 -21.513 1.00 92.44 216 PRO A N 1
ATOM 1688 C CA . PRO A 1 216 ? -2.378 -8.225 -21.666 1.00 92.44 216 PRO A CA 1
ATOM 1689 C C . PRO A 1 216 ? -1.237 -8.928 -22.419 1.00 92.44 216 PRO A C 1
ATOM 1691 O O . PRO A 1 216 ? -0.360 -8.264 -22.960 1.00 92.44 216 PRO A O 1
ATOM 1694 N N . ASN A 1 217 ? -1.250 -10.265 -22.489 1.00 94.19 217 ASN A N 1
ATOM 1695 C CA . ASN A 1 217 ? -0.082 -11.058 -22.889 1.00 94.19 217 ASN A CA 1
ATOM 1696 C C . ASN A 1 217 ? -0.005 -11.391 -24.385 1.00 94.19 217 ASN A C 1
ATOM 1698 O O . ASN A 1 217 ? 0.914 -12.070 -24.825 1.00 94.19 217 ASN A O 1
ATOM 1702 N N . THR A 1 218 ? -0.939 -10.904 -25.208 1.00 89.06 218 THR A N 1
ATOM 1703 C CA . THR A 1 218 ? -0.972 -11.271 -26.641 1.00 89.06 218 THR A CA 1
ATOM 1704 C C . THR A 1 218 ? 0.239 -10.770 -27.440 1.00 89.06 218 THR A C 1
ATOM 1706 O O . THR A 1 218 ? 0.519 -11.301 -28.512 1.00 89.06 218 THR A O 1
ATOM 1709 N N . GLN A 1 219 ? 0.953 -9.759 -26.932 1.00 84.44 219 GLN A N 1
ATOM 1710 C CA . GLN A 1 219 ? 2.171 -9.189 -27.528 1.00 84.44 219 GLN A CA 1
ATOM 1711 C C . GLN A 1 219 ? 3.293 -9.013 -26.489 1.00 84.44 219 GLN A C 1
ATOM 1713 O O . GLN A 1 219 ? 4.194 -8.190 -26.672 1.00 84.44 219 GLN A O 1
ATOM 1718 N N . ALA A 1 220 ? 3.208 -9.740 -25.372 1.00 83.12 220 ALA A N 1
ATOM 1719 C CA . ALA A 1 220 ? 4.143 -9.614 -24.266 1.00 83.12 220 ALA A CA 1
ATOM 1720 C C . ALA A 1 220 ? 5.493 -10.269 -24.580 1.00 83.12 220 ALA A C 1
ATOM 1722 O O . ALA A 1 220 ? 5.572 -11.294 -25.252 1.00 83.12 220 ALA A O 1
ATOM 1723 N N . GLU A 1 221 ? 6.559 -9.663 -24.064 1.00 83.50 221 GLU A N 1
ATOM 1724 C CA . GLU A 1 221 ? 7.897 -10.266 -24.049 1.00 83.50 221 GLU A CA 1
ATOM 1725 C C . GLU A 1 221 ? 8.039 -11.265 -22.895 1.00 83.50 221 GLU A C 1
ATOM 1727 O O . GLU A 1 221 ? 8.706 -12.289 -23.027 1.00 83.50 221 GLU A O 1
ATOM 1732 N N . LEU A 1 222 ? 7.362 -10.976 -21.784 1.00 91.88 222 LEU A N 1
ATOM 1733 C CA . LEU A 1 222 ? 7.271 -11.815 -20.604 1.00 91.88 222 LEU A CA 1
ATOM 1734 C C . LEU A 1 222 ? 5.829 -11.779 -20.112 1.00 91.88 222 LEU A C 1
ATOM 1736 O O . LEU A 1 222 ? 5.276 -10.703 -19.906 1.00 91.88 222 LEU A O 1
ATOM 1740 N N . ASP A 1 223 ? 5.211 -12.941 -19.934 1.00 94.00 223 ASP A N 1
ATOM 1741 C CA . ASP A 1 223 ? 3.805 -12.996 -19.543 1.00 94.00 223 ASP A CA 1
ATOM 1742 C C . ASP A 1 223 ? 3.576 -12.294 -18.201 1.00 94.00 223 ASP A C 1
ATOM 1744 O O . ASP A 1 223 ? 4.128 -12.685 -17.172 1.00 94.00 223 ASP A O 1
ATOM 1748 N N . MET A 1 224 ? 2.711 -11.276 -18.207 1.00 92.94 224 MET A N 1
ATOM 1749 C CA . MET A 1 224 ? 2.239 -10.632 -16.991 1.00 92.94 224 MET A CA 1
ATOM 1750 C C . MET A 1 224 ? 1.426 -11.656 -16.186 1.00 92.94 224 MET A C 1
ATOM 1752 O O . MET A 1 224 ? 0.403 -12.145 -16.689 1.00 92.94 224 MET A O 1
ATOM 1756 N N . PRO A 1 225 ? 1.840 -11.993 -14.951 1.00 92.12 225 PRO A N 1
ATOM 1757 C CA . PRO A 1 225 ? 1.117 -12.946 -14.132 1.00 92.12 225 PRO A CA 1
ATOM 1758 C C . PRO A 1 225 ? -0.183 -12.324 -13.623 1.00 92.12 225 PRO A C 1
ATOM 1760 O O . PRO A 1 225 ? -0.255 -11.134 -13.307 1.00 92.12 225 PRO A O 1
ATOM 1763 N N . VAL A 1 226 ? -1.216 -13.152 -13.481 1.00 89.12 226 VAL A N 1
ATOM 1764 C CA . VAL A 1 226 ? -2.388 -12.774 -12.688 1.00 89.12 226 VAL A CA 1
ATOM 1765 C C . VAL A 1 226 ? -1.971 -12.772 -11.220 1.00 89.12 226 VAL A C 1
ATOM 1767 O O . VAL A 1 226 ? -1.493 -13.787 -10.710 1.00 89.12 226 VAL A O 1
ATOM 1770 N N . TYR A 1 227 ? -2.156 -11.640 -10.540 1.00 83.56 227 TYR A N 1
ATOM 1771 C CA . TYR A 1 227 ? -1.824 -11.532 -9.122 1.00 83.56 227 TYR A CA 1
ATOM 1772 C C . TYR A 1 227 ? -2.655 -12.520 -8.292 1.00 83.56 227 TYR A C 1
ATOM 1774 O O . TYR A 1 227 ? -3.867 -12.647 -8.470 1.00 83.56 227 TYR A O 1
ATOM 1782 N N . GLY A 1 228 ? -2.002 -13.211 -7.363 1.00 80.44 228 GLY A N 1
ATOM 1783 C CA . GLY A 1 228 ? -2.620 -14.227 -6.516 1.00 80.44 228 GLY A CA 1
ATOM 1784 C C . GLY A 1 228 ? -1.697 -14.634 -5.374 1.00 80.44 228 GLY A C 1
ATOM 1785 O O . GLY A 1 228 ? -0.841 -13.853 -4.965 1.00 80.44 228 GLY A O 1
ATOM 1786 N N . SER A 1 229 ? -1.824 -15.872 -4.896 1.00 81.06 229 SER A N 1
ATOM 1787 C CA . SER A 1 229 ? -1.084 -16.388 -3.730 1.00 81.06 229 SER A CA 1
ATOM 1788 C C . SER A 1 229 ? 0.443 -16.312 -3.849 1.00 81.06 229 SER A C 1
ATOM 1790 O O . SER A 1 229 ? 1.143 -16.213 -2.844 1.00 81.06 229 SER A O 1
ATOM 1792 N N . LYS A 1 230 ? 0.980 -16.328 -5.076 1.00 84.50 230 LYS A N 1
ATOM 1793 C CA . LYS A 1 230 ? 2.419 -16.150 -5.323 1.00 84.50 230 LYS A CA 1
ATOM 1794 C C . LYS A 1 230 ? 2.908 -14.722 -5.064 1.00 84.50 230 LYS A C 1
ATOM 1796 O O . LYS A 1 230 ? 4.093 -14.533 -4.821 1.00 84.50 230 LYS A O 1
ATOM 1801 N N . GLY A 1 231 ? 2.013 -13.732 -5.107 1.00 84.25 231 GLY A N 1
ATOM 1802 C CA . GLY A 1 231 ? 2.349 -12.323 -4.911 1.00 84.25 231 GLY A CA 1
ATOM 1803 C C . GLY A 1 231 ? 3.375 -11.803 -5.918 1.00 84.25 231 GLY A C 1
ATOM 1804 O O . GLY A 1 231 ? 4.250 -11.041 -5.532 1.00 84.25 231 GLY A O 1
ATOM 1805 N N . GLU A 1 232 ? 3.307 -12.248 -7.171 1.00 90.50 232 GLU A N 1
ATOM 1806 C CA . GLU A 1 232 ? 4.240 -11.870 -8.238 1.00 90.50 232 GLU A CA 1
ATOM 1807 C C . GLU A 1 232 ? 3.707 -10.673 -9.037 1.00 90.50 232 GLU A C 1
ATOM 1809 O O . GLU A 1 232 ? 2.498 -10.531 -9.244 1.00 90.50 232 GLU A O 1
ATOM 1814 N N . LEU A 1 233 ? 4.617 -9.815 -9.493 1.00 90.75 233 LEU A N 1
ATOM 1815 C CA . LEU A 1 233 ? 4.342 -8.640 -10.315 1.00 90.75 233 LEU A CA 1
ATOM 1816 C C . LEU A 1 233 ? 5.267 -8.611 -11.527 1.00 90.75 233 LEU A C 1
ATOM 1818 O O . LEU A 1 233 ? 6.404 -9.069 -11.453 1.00 90.75 233 LEU A O 1
ATOM 1822 N N . LEU A 1 234 ? 4.789 -8.004 -12.612 1.00 92.75 234 LEU A N 1
ATOM 1823 C CA . LEU A 1 234 ? 5.636 -7.616 -13.734 1.00 92.75 234 LEU A CA 1
ATOM 1824 C C . LEU A 1 234 ? 6.275 -6.254 -13.424 1.00 92.75 234 LEU A C 1
ATOM 1826 O O . LEU A 1 234 ? 5.567 -5.251 -13.296 1.00 92.75 234 LEU A O 1
ATOM 1830 N N . GLU A 1 235 ? 7.597 -6.217 -13.294 1.00 91.19 235 GLU A N 1
ATOM 1831 C CA . GLU A 1 235 ? 8.368 -4.984 -13.159 1.00 91.19 235 GLU A CA 1
ATOM 1832 C C . GLU A 1 235 ? 8.757 -4.451 -14.536 1.00 91.19 235 GLU A C 1
ATOM 1834 O O . GLU A 1 235 ? 9.152 -5.206 -15.423 1.00 91.19 235 GLU A O 1
ATOM 1839 N N . PHE A 1 236 ? 8.681 -3.130 -14.697 1.00 87.00 236 PHE A N 1
ATOM 1840 C CA . PHE A 1 236 ? 9.188 -2.442 -15.873 1.00 87.00 236 PHE A CA 1
ATOM 1841 C C . PHE A 1 236 ? 10.403 -1.595 -15.500 1.00 87.00 236 PHE A C 1
ATOM 1843 O O . PHE A 1 236 ? 10.327 -0.716 -14.640 1.00 87.00 236 PHE A O 1
ATOM 1850 N N . THR A 1 237 ? 11.513 -1.812 -16.196 1.00 83.00 237 THR A N 1
ATOM 1851 C CA . THR A 1 237 ? 12.762 -1.065 -16.020 1.00 83.00 237 THR A CA 1
ATOM 1852 C C . THR A 1 237 ? 13.228 -0.495 -17.356 1.00 83.00 237 THR A C 1
ATOM 1854 O O . THR A 1 237 ? 12.712 -0.843 -18.414 1.00 83.00 237 THR A O 1
ATOM 1857 N N . ASN A 1 238 ? 14.254 0.357 -17.347 1.00 75.75 238 ASN A N 1
ATOM 1858 C CA . ASN A 1 238 ? 14.880 0.800 -18.599 1.00 75.75 238 ASN A CA 1
ATOM 1859 C C . ASN A 1 238 ? 15.611 -0.338 -19.338 1.00 75.75 238 ASN A C 1
ATOM 1861 O O . ASN A 1 238 ? 15.896 -0.201 -20.524 1.00 75.75 238 ASN A O 1
ATOM 1865 N N . SER A 1 239 ? 15.928 -1.435 -18.642 1.00 79.75 239 SER A N 1
ATOM 1866 C CA . SER A 1 239 ? 16.622 -2.610 -19.183 1.00 79.75 239 SER A CA 1
ATOM 1867 C C . SER A 1 239 ? 15.691 -3.700 -19.713 1.00 79.75 239 SER A C 1
ATOM 1869 O O . SER A 1 239 ? 16.179 -4.613 -20.372 1.00 79.75 239 SER A O 1
ATOM 1871 N N . GLY A 1 240 ? 14.388 -3.627 -19.436 1.00 82.31 240 GLY A N 1
ATOM 1872 C CA . GLY A 1 240 ? 13.436 -4.666 -19.819 1.00 82.31 240 GLY A CA 1
ATOM 1873 C C . GLY A 1 240 ? 12.342 -4.883 -18.779 1.00 82.31 240 GLY A C 1
ATOM 1874 O O . GLY A 1 240 ? 12.124 -4.046 -17.896 1.00 82.31 240 GLY A O 1
ATOM 1875 N N . VAL A 1 241 ? 11.685 -6.034 -18.890 1.00 88.69 241 VAL A N 1
ATOM 1876 C CA . VAL A 1 241 ? 10.671 -6.516 -17.949 1.00 88.69 241 VAL A CA 1
ATOM 1877 C C . VAL A 1 241 ? 11.169 -7.736 -17.177 1.00 88.69 241 VAL A C 1
ATOM 1879 O O . VAL A 1 241 ? 11.920 -8.540 -17.726 1.00 88.69 241 VAL A O 1
ATOM 1882 N N . ASP A 1 242 ? 10.738 -7.883 -15.927 1.00 93.19 242 ASP A N 1
ATOM 1883 C CA . ASP A 1 242 ? 11.042 -9.055 -15.095 1.00 93.19 242 ASP A CA 1
ATOM 1884 C C . ASP A 1 242 ? 9.852 -9.419 -14.192 1.00 93.19 242 ASP A C 1
ATOM 1886 O O . ASP A 1 242 ? 8.989 -8.577 -13.929 1.00 93.19 242 ASP A O 1
ATOM 1890 N N . ILE A 1 243 ? 9.796 -10.665 -13.714 1.00 95.00 243 ILE A N 1
ATOM 1891 C CA . ILE A 1 243 ? 8.851 -11.073 -12.672 1.00 95.00 243 ILE A CA 1
ATOM 1892 C C . ILE A 1 243 ? 9.518 -10.940 -11.310 1.00 95.00 243 ILE A C 1
ATOM 1894 O O . ILE A 1 243 ? 10.453 -11.668 -10.981 1.00 95.00 243 ILE A O 1
ATOM 1898 N N . ILE A 1 244 ? 8.977 -10.050 -10.484 1.00 93.19 244 ILE A N 1
ATOM 1899 C CA . ILE A 1 244 ? 9.452 -9.830 -9.122 1.00 93.19 244 ILE A CA 1
ATOM 1900 C C . ILE A 1 244 ? 8.409 -10.271 -8.100 1.00 93.19 244 ILE A C 1
ATOM 1902 O O . ILE A 1 244 ? 7.200 -10.195 -8.331 1.00 93.19 244 ILE A O 1
ATOM 1906 N N . SER A 1 245 ? 8.878 -10.669 -6.920 1.00 92.75 245 SER A N 1
ATOM 1907 C CA . SER A 1 245 ? 8.016 -10.734 -5.741 1.00 92.75 245 SER A CA 1
ATOM 1908 C C . SER A 1 245 ? 7.542 -9.329 -5.387 1.00 92.75 245 SER A C 1
ATOM 1910 O O . SER A 1 245 ? 8.342 -8.396 -5.347 1.00 92.75 245 SER A O 1
ATOM 1912 N N . ASP A 1 246 ? 6.259 -9.181 -5.077 1.00 86.94 246 ASP A N 1
ATOM 1913 C CA . ASP A 1 246 ? 5.662 -7.906 -4.710 1.00 86.94 246 ASP A CA 1
ATOM 1914 C C . ASP A 1 246 ? 6.358 -7.312 -3.474 1.00 86.94 246 ASP A C 1
ATOM 1916 O O . ASP A 1 246 ? 6.158 -7.813 -2.357 1.00 86.94 246 ASP A O 1
ATOM 1920 N N . PRO A 1 247 ? 7.125 -6.215 -3.629 1.00 86.25 247 PRO A N 1
ATOM 1921 C CA . PRO A 1 247 ? 7.884 -5.625 -2.529 1.00 86.25 247 PRO A CA 1
ATOM 1922 C C . PRO A 1 247 ? 6.963 -5.077 -1.433 1.00 86.25 247 PRO A C 1
ATOM 1924 O O . PRO A 1 247 ? 7.368 -4.907 -0.279 1.00 86.25 247 PRO A O 1
ATOM 1927 N N . ASN A 1 248 ? 5.693 -4.849 -1.770 1.00 83.12 248 ASN A N 1
ATOM 1928 C CA . ASN A 1 248 ? 4.687 -4.333 -0.864 1.00 83.12 248 ASN A CA 1
ATOM 1929 C C . ASN A 1 248 ? 3.944 -5.443 -0.136 1.00 83.12 248 ASN A C 1
ATOM 1931 O O . ASN A 1 248 ? 3.161 -5.137 0.758 1.00 83.12 248 ASN A O 1
ATOM 1935 N N . ASN A 1 249 ? 4.168 -6.722 -0.455 1.00 83.88 249 ASN A N 1
ATOM 1936 C CA . ASN A 1 249 ? 3.642 -7.846 0.318 1.00 83.88 249 ASN A CA 1
ATOM 1937 C C . ASN A 1 249 ? 4.416 -8.027 1.635 1.00 83.88 249 ASN A C 1
ATOM 1939 O O . ASN A 1 249 ? 5.134 -8.999 1.851 1.00 83.88 249 ASN A O 1
ATOM 1943 N N . ASN A 1 250 ? 4.299 -7.031 2.511 1.00 84.12 250 ASN A N 1
ATOM 1944 C CA . ASN A 1 250 ? 5.021 -6.926 3.768 1.00 84.12 250 ASN A CA 1
ATOM 1945 C C . ASN A 1 250 ? 4.098 -6.441 4.902 1.00 84.12 250 ASN A C 1
ATOM 1947 O O . ASN A 1 250 ? 3.001 -5.925 4.669 1.00 84.12 250 ASN A O 1
ATOM 1951 N N . LYS A 1 251 ? 4.578 -6.570 6.145 1.00 86.25 251 LYS A N 1
ATOM 1952 C CA . LYS A 1 251 ? 3.815 -6.237 7.360 1.00 86.25 251 LYS A CA 1
ATOM 1953 C C . LYS A 1 251 ? 3.408 -4.762 7.455 1.00 86.25 251 LYS A C 1
ATOM 1955 O O . LYS A 1 251 ? 2.365 -4.473 8.033 1.00 86.25 251 LYS A O 1
ATOM 1960 N N . ARG A 1 252 ? 4.198 -3.830 6.901 1.00 87.38 252 ARG A N 1
ATOM 1961 C CA . ARG A 1 252 ? 3.887 -2.389 6.959 1.00 87.38 252 ARG A CA 1
ATOM 1962 C C . ARG A 1 252 ? 2.652 -2.083 6.139 1.00 87.38 252 ARG A C 1
ATOM 1964 O O . ARG A 1 252 ? 1.694 -1.504 6.633 1.00 87.38 252 ARG A O 1
ATOM 1971 N N . CYS A 1 253 ? 2.650 -2.544 4.898 1.00 82.12 253 CYS A N 1
ATOM 1972 C CA . CYS A 1 253 ? 1.510 -2.357 4.028 1.00 82.12 253 CYS A CA 1
ATOM 1973 C C . CYS A 1 253 ? 0.282 -3.168 4.481 1.00 82.12 253 CYS A C 1
ATOM 1975 O O . CYS A 1 253 ? -0.844 -2.711 4.309 1.00 82.12 253 CYS A O 1
ATOM 1977 N N . GLU A 1 254 ? 0.474 -4.352 5.076 1.00 78.56 254 GLU A N 1
ATOM 1978 C CA . GLU A 1 254 ? -0.619 -5.089 5.724 1.00 78.56 254 GLU A CA 1
ATOM 1979 C C . GLU A 1 254 ? -1.253 -4.262 6.850 1.00 78.56 254 GLU A C 1
ATOM 1981 O O . GLU A 1 254 ? -2.474 -4.222 6.976 1.00 78.56 254 GLU A O 1
ATOM 1986 N N . TRP A 1 255 ? -0.436 -3.563 7.642 1.00 83.38 255 TRP A N 1
ATOM 1987 C CA . TRP A 1 255 ? -0.922 -2.661 8.678 1.00 83.38 255 TRP A CA 1
ATOM 1988 C C . TRP A 1 255 ? -1.666 -1.455 8.093 1.00 83.38 255 TRP A C 1
ATOM 1990 O O . TRP A 1 255 ? -2.766 -1.152 8.547 1.00 83.38 255 TRP A O 1
ATOM 2000 N N . TRP A 1 256 ? -1.139 -0.813 7.046 1.00 77.81 256 TRP A N 1
ATOM 2001 C CA . TRP A 1 256 ? -1.818 0.317 6.394 1.00 77.81 256 TRP A CA 1
ATOM 2002 C C . TRP A 1 256 ? -3.167 -0.067 5.794 1.00 77.81 256 TRP A C 1
ATOM 2004 O O . TRP A 1 256 ? -4.127 0.685 5.924 1.00 77.81 256 TRP A O 1
ATOM 2014 N N . GLN A 1 257 ? -3.287 -1.270 5.227 1.00 74.50 257 GLN A N 1
ATOM 2015 C CA . GLN A 1 257 ? -4.562 -1.791 4.725 1.00 74.50 257 GLN A CA 1
ATOM 2016 C C . GLN A 1 257 ? -5.617 -2.014 5.797 1.00 74.50 257 GLN A C 1
ATOM 2018 O O . GLN A 1 257 ? -6.803 -2.082 5.476 1.00 74.50 257 GLN A O 1
ATOM 2023 N N . ARG A 1 258 ? -5.192 -2.150 7.054 1.00 71.62 258 ARG A N 1
ATOM 2024 C CA . ARG A 1 258 ? -6.120 -2.170 8.174 1.00 71.62 258 ARG A CA 1
ATOM 2025 C C . ARG A 1 258 ? -6.733 -0.771 8.345 1.00 71.62 258 ARG A C 1
ATOM 2027 O O . ARG A 1 258 ? -7.865 -0.667 8.752 1.00 71.62 258 ARG A O 1
ATOM 2034 N N . ALA A 1 259 ? -6.079 0.327 7.985 1.00 70.00 259 ALA A N 1
ATOM 2035 C CA . ALA A 1 259 ? -6.611 1.670 8.244 1.00 70.00 259 ALA A CA 1
ATOM 2036 C C . ALA A 1 259 ? -6.862 1.956 9.744 1.00 70.00 259 ALA A C 1
ATOM 2038 O O . ALA A 1 259 ? -7.862 2.554 10.124 1.00 70.00 259 ALA A O 1
ATOM 2039 N N . LEU A 1 260 ? -5.921 1.535 10.603 1.00 71.56 260 LEU A N 1
ATOM 2040 C CA . LEU A 1 260 ? -5.937 1.710 12.072 1.00 71.56 260 LEU A CA 1
ATOM 2041 C C . LEU A 1 260 ? -5.650 3.159 12.540 1.00 71.56 260 LEU A C 1
ATOM 2043 O O . LEU A 1 260 ? -5.263 3.362 13.689 1.00 71.56 260 LEU A O 1
ATOM 2047 N N . TYR A 1 261 ? -5.761 4.149 11.654 1.00 66.06 261 TYR A N 1
ATOM 2048 C CA . TYR A 1 261 ? -5.311 5.531 11.865 1.00 66.06 261 TYR A CA 1
ATOM 2049 C C . TYR A 1 261 ? -6.455 6.562 11.935 1.00 66.06 261 TYR A C 1
ATOM 2051 O O . TYR A 1 261 ? -6.197 7.755 11.788 1.00 66.06 261 TYR A O 1
ATOM 2059 N N . PHE A 1 262 ? -7.686 6.101 12.188 1.00 59.22 262 PHE A N 1
ATOM 2060 C CA . PHE A 1 262 ? -8.905 6.900 12.389 1.00 59.22 262 PHE A CA 1
ATOM 2061 C C . PHE A 1 262 ? -9.608 6.545 13.708 1.00 59.22 262 PHE A C 1
ATOM 2063 O O . PHE A 1 262 ? -9.355 5.433 14.228 1.00 59.22 262 PHE A O 1
#

Sequence (262 aa):
MRSFISFLVLISSVAAVPSKSCSTPTSLPTVDLGYEIHQAISFNVETGHYNNFSNTRYARLPTGELRFAAPQPPVKDRKTVQKGDIAEHLASCLALIFDRSVKITTAFNHNETEYFTSQDNVNNTVFVDNLKTIFPDAQSPVIDYISKELYPPSFDGSQPYKDFFTRAKMSLADAGFTRSIPYLYNGPSEVVPDSASPLALMLQRYLVPFALTGEPNTQAELDMPVYGSKGELLEFTNSGVDIISDPNNNKRCEWWQRALYF

Organism: Fusarium vanettenii (strain ATCC MYA-4622 / CBS 123669 / FGSC 9596 / NRRL 45880 / 77-13-4) (NCBI:txid660122)

Secondary structure (DSSP, 8-state):
--------------PPPP-------SS--EEE-SS-EEE-SEEETTTTSEEE--S--SS--S-GGGTTSPP-PPP---SSEE-SSS-S-----------TT--------TTTTTTTS-TT--SHHHHHHHHHHH-TTS-HHHHHHIIIIIS-S--SSSSS-SSHHHHHHHHHHHHHTTTT---------S---TT--HHHHHHHHHHHHHHHHS-GGGG-SSPPPPPSTT-EEEEEETTEEEEEE-TT-SHHHHHHHHTTT-

InterPro domains:
  IPR029058 Alpha/Beta hydrolase fold [G3DSA:3.40.50.1820] (21-95)
  IPR029058 Alpha/Beta hydrolase fold [G3DSA:3.40.50.1820] (96-261)
  IPR029058 Alpha/Beta hydrolase fold [SSF53474] (29-77)

Radius of gyration: 30.22 Å; chains: 1; bounding box: 88×45×117 Å

pLDDT: mean 74.38, std 19.5, range [25.62, 96.31]